Protein AF-A0A2M8WZU5-F1 (afdb_monomer)

Structure (mmCIF, N/CA/C/O backbone):
data_AF-A0A2M8WZU5-F1
#
_entry.id   AF-A0A2M8WZU5-F1
#
loop_
_atom_site.group_PDB
_atom_site.id
_atom_site.type_symbol
_atom_site.label_atom_id
_atom_site.label_alt_id
_atom_site.label_comp_id
_atom_site.label_asym_id
_atom_site.label_entity_id
_atom_site.label_seq_id
_atom_site.pdbx_PDB_ins_code
_atom_site.Cartn_x
_atom_site.Cartn_y
_atom_site.Cartn_z
_atom_site.occupancy
_atom_site.B_iso_or_equiv
_atom_site.auth_seq_id
_atom_site.auth_comp_id
_atom_site.auth_asym_id
_atom_site.auth_atom_id
_atom_site.pdbx_PDB_model_num
ATOM 1 N N . MET A 1 1 ? -5.586 4.048 35.746 1.00 34.00 1 MET A N 1
ATOM 2 C CA . MET A 1 1 ? -6.575 3.326 34.921 1.00 34.00 1 MET A CA 1
ATOM 3 C C . MET A 1 1 ? -6.117 3.467 33.484 1.00 34.00 1 MET A C 1
ATOM 5 O O . MET A 1 1 ? -6.201 4.561 32.945 1.00 34.00 1 MET A O 1
ATOM 9 N N . THR A 1 2 ? -5.500 2.437 32.914 1.00 41.94 2 THR A N 1
ATOM 10 C CA . THR A 1 2 ? -5.191 2.405 31.480 1.00 41.94 2 THR A CA 1
ATOM 11 C C . THR A 1 2 ? -6.520 2.397 30.731 1.00 41.94 2 THR A C 1
ATOM 13 O O . THR A 1 2 ? -7.365 1.544 30.991 1.00 41.94 2 THR A O 1
ATOM 16 N N . ALA A 1 3 ? -6.758 3.400 29.884 1.00 54.53 3 ALA A N 1
ATOM 17 C CA . ALA A 1 3 ? -7.935 3.408 29.027 1.00 54.53 3 ALA A CA 1
ATOM 18 C C . ALA A 1 3 ? -7.826 2.202 28.085 1.00 54.53 3 ALA A C 1
ATOM 20 O O . ALA A 1 3 ? -6.842 2.075 27.359 1.00 54.53 3 ALA A O 1
ATOM 21 N N . GLN A 1 4 ? -8.788 1.287 28.166 1.00 73.19 4 GLN A N 1
ATOM 22 C CA . GLN A 1 4 ? -8.874 0.147 27.262 1.00 73.19 4 GLN A CA 1
ATOM 23 C C . GLN A 1 4 ? -9.063 0.671 25.832 1.00 73.19 4 GLN A C 1
ATOM 25 O O . GLN A 1 4 ? -9.881 1.567 25.614 1.00 73.19 4 GLN A O 1
ATOM 30 N N . GLU A 1 5 ? -8.277 0.158 24.881 1.00 85.38 5 GLU A N 1
ATOM 31 C CA . GLU A 1 5 ? -8.359 0.579 23.478 1.00 85.38 5 GLU A CA 1
ATOM 32 C C . GLU A 1 5 ? -9.780 0.313 22.938 1.00 85.38 5 GLU A C 1
ATOM 34 O O . GLU A 1 5 ? -10.329 -0.763 23.206 1.00 85.38 5 GLU A O 1
ATOM 39 N N . PRO A 1 6 ? -10.398 1.264 22.205 1.00 92.06 6 PRO A N 1
ATOM 40 C CA . PRO A 1 6 ? -11.693 1.042 21.579 1.00 92.06 6 PRO A CA 1
ATOM 41 C C . PRO A 1 6 ? -11.682 -0.199 20.687 1.00 92.06 6 PRO A C 1
ATOM 43 O O . PRO A 1 6 ? -10.739 -0.433 19.929 1.00 92.06 6 PRO A O 1
ATOM 46 N N . GLN A 1 7 ? -12.761 -0.970 20.774 1.00 95.06 7 GLN A N 1
ATOM 47 C CA . GLN A 1 7 ? -12.971 -2.171 19.980 1.00 95.06 7 GLN A CA 1
ATOM 48 C C . GLN A 1 7 ? -14.139 -1.982 19.013 1.00 95.06 7 GLN A C 1
ATOM 50 O O . GLN A 1 7 ? -15.171 -1.400 19.358 1.00 95.06 7 GLN A O 1
ATOM 55 N N . TYR A 1 8 ? -13.972 -2.503 17.805 1.00 96.56 8 TYR A N 1
ATOM 56 C CA . TYR A 1 8 ? -14.903 -2.396 16.694 1.00 96.56 8 TYR A CA 1
ATOM 57 C C . TYR A 1 8 ? -15.363 -3.787 16.258 1.00 96.56 8 TYR A C 1
ATOM 59 O O . TYR A 1 8 ? -14.642 -4.778 16.370 1.00 96.56 8 TYR A O 1
ATOM 67 N N . THR A 1 9 ? -16.605 -3.868 15.792 1.00 96.69 9 THR A N 1
ATOM 68 C CA . THR A 1 9 ? -17.271 -5.137 15.490 1.00 96.69 9 THR A CA 1
ATOM 69 C C . THR A 1 9 ? -17.141 -5.509 14.018 1.00 96.69 9 THR A C 1
ATOM 71 O O . THR A 1 9 ? -16.825 -4.671 13.172 1.00 96.69 9 THR A O 1
ATOM 74 N N . ARG A 1 10 ? -17.507 -6.752 13.696 1.00 96.12 10 ARG A N 1
ATOM 75 C CA . ARG A 1 10 ? -17.706 -7.228 12.322 1.00 96.12 10 ARG A CA 1
ATOM 76 C C . ARG A 1 10 ? -18.505 -6.253 11.449 1.00 96.12 10 ARG A C 1
ATOM 78 O O . ARG A 1 10 ? -18.075 -5.940 10.347 1.00 96.12 10 ARG A O 1
ATOM 85 N N . ALA A 1 11 ? -19.615 -5.721 11.966 1.00 95.38 11 ALA A N 1
ATOM 86 C CA . ALA A 1 11 ? -20.476 -4.794 11.228 1.00 95.38 11 ALA A CA 1
ATOM 87 C C . ALA A 1 11 ? -19.761 -3.486 10.841 1.00 95.38 11 ALA A C 1
ATOM 89 O O . ALA A 1 11 ? -20.046 -2.914 9.793 1.00 95.38 11 ALA A O 1
ATOM 90 N N . VAL A 1 12 ? -18.813 -3.018 11.664 1.00 96.44 12 VAL A N 1
ATOM 91 C CA . VAL A 1 12 ? -17.985 -1.852 11.321 1.00 96.44 12 VAL A CA 1
ATOM 92 C C . VAL A 1 12 ? -17.067 -2.184 10.148 1.00 96.44 12 VAL A C 1
ATOM 94 O O . VAL A 1 12 ? -16.969 -1.392 9.218 1.00 96.44 12 VAL A O 1
ATOM 97 N N . PHE A 1 13 ? -16.427 -3.356 10.161 1.00 95.56 13 PHE A N 1
ATOM 98 C CA . PHE A 1 13 ? -15.562 -3.783 9.061 1.00 95.56 13 PHE A CA 1
ATOM 99 C C . PHE A 1 13 ? -16.336 -3.998 7.753 1.00 95.56 13 PHE A C 1
ATOM 101 O O . PHE A 1 13 ? -15.925 -3.490 6.715 1.00 95.56 13 PHE A O 1
ATOM 108 N N . GLU A 1 14 ? -17.473 -4.696 7.798 1.00 92.88 14 GLU A N 1
ATOM 109 C CA . GLU A 1 14 ? -18.323 -4.907 6.618 1.00 92.88 14 GLU A CA 1
ATOM 110 C C . GLU A 1 14 ? -18.806 -3.569 6.034 1.00 92.88 14 GLU A C 1
ATOM 112 O O . GLU A 1 14 ? -18.711 -3.364 4.827 1.00 92.88 14 GLU A O 1
ATOM 117 N N . GLY A 1 15 ? -19.197 -2.612 6.883 1.00 92.44 15 GLY A N 1
ATOM 118 C CA . GLY A 1 15 ? -19.574 -1.272 6.432 1.00 92.44 15 GLY A CA 1
ATOM 119 C C . GLY A 1 15 ? -18.416 -0.462 5.831 1.00 92.44 15 GLY A C 1
ATOM 120 O O . GLY A 1 15 ? -18.634 0.327 4.916 1.00 92.44 15 GLY A O 1
ATOM 121 N N . LEU A 1 16 ? -17.176 -0.663 6.296 1.00 93.12 16 LEU A N 1
ATOM 122 C CA . LEU A 1 16 ? -15.988 -0.086 5.655 1.00 93.12 16 LEU A CA 1
ATOM 123 C C . LEU A 1 16 ? -15.730 -0.716 4.279 1.00 93.12 16 LEU A C 1
ATOM 125 O O . LEU A 1 16 ? -15.425 0.013 3.335 1.00 93.12 16 LEU A O 1
ATOM 129 N N . LEU A 1 17 ? -15.888 -2.037 4.139 1.00 89.31 17 LEU A N 1
ATOM 130 C CA . LEU A 1 17 ? -15.750 -2.722 2.850 1.00 89.31 17 LEU A CA 1
ATOM 131 C C . LEU A 1 17 ? -16.794 -2.258 1.832 1.00 89.31 17 LEU A C 1
ATOM 133 O O . LEU A 1 17 ? -16.436 -2.030 0.680 1.00 89.31 17 LEU A O 1
ATOM 137 N N . ASP A 1 18 ? -18.040 -2.030 2.250 1.00 87.00 18 ASP A N 1
ATOM 138 C CA . ASP A 1 18 ? -19.097 -1.516 1.367 1.00 87.00 18 ASP A CA 1
ATOM 139 C C . ASP A 1 18 ? -18.739 -0.132 0.766 1.00 87.00 18 ASP A C 1
ATOM 141 O O . ASP A 1 18 ? -19.293 0.281 -0.254 1.00 87.00 18 ASP A O 1
ATOM 145 N N . THR A 1 19 ? -17.773 0.605 1.340 1.00 86.44 19 THR A N 1
ATOM 146 C CA . THR A 1 19 ? -17.286 1.869 0.751 1.00 86.44 19 THR A CA 1
ATOM 147 C C . THR A 1 19 ? -16.381 1.681 -0.465 1.00 86.44 19 THR A C 1
ATOM 149 O O . THR A 1 19 ? -16.217 2.634 -1.243 1.00 86.44 19 THR A O 1
ATOM 152 N N . LEU A 1 20 ? -15.799 0.489 -0.634 1.00 81.25 20 LEU A N 1
ATOM 153 C CA . LEU A 1 20 ? -15.002 0.113 -1.804 1.00 81.25 20 LEU A CA 1
ATOM 154 C C . LEU A 1 20 ? -15.895 -0.108 -3.032 1.00 81.25 20 LEU A C 1
ATOM 156 O O . LEU A 1 20 ? -15.471 0.186 -4.144 1.00 81.25 20 LEU A O 1
ATOM 160 N N . ASP A 1 21 ? -17.164 -0.476 -2.827 1.00 68.75 21 ASP A N 1
ATOM 161 C CA . ASP A 1 21 ? -18.160 -0.653 -3.895 1.00 68.75 21 ASP A CA 1
ATOM 162 C C . ASP A 1 21 ? -18.645 0.680 -4.517 1.00 68.75 21 ASP A C 1
ATOM 164 O O . ASP A 1 21 ? -19.483 0.699 -5.425 1.00 68.75 21 ASP A O 1
ATOM 168 N N . VAL A 1 22 ? -18.139 1.826 -4.043 1.00 62.00 22 VAL A N 1
ATOM 169 C CA . VAL A 1 22 ? -18.576 3.167 -4.460 1.00 62.00 22 VAL A CA 1
ATOM 170 C C . VAL A 1 22 ? -17.517 3.839 -5.347 1.00 62.00 22 VAL A C 1
ATOM 172 O O . VAL A 1 22 ? -16.538 4.387 -4.847 1.00 62.00 22 VAL A O 1
ATOM 175 N N . VAL A 1 23 ? -17.717 3.931 -6.665 1.00 60.03 23 VAL A N 1
ATOM 176 C CA . VAL A 1 23 ? -16.818 4.737 -7.521 1.00 60.03 23 VAL A CA 1
ATOM 177 C C . VAL A 1 23 ? -17.189 6.221 -7.443 1.00 60.03 23 VAL A C 1
ATOM 179 O O . VAL A 1 23 ? -18.325 6.621 -7.713 1.00 60.03 23 VAL A O 1
ATOM 182 N N . LEU A 1 24 ? -16.213 7.061 -7.086 1.00 55.88 24 LEU A N 1
ATOM 183 C CA . LEU A 1 24 ? -16.360 8.516 -7.063 1.00 55.88 24 LEU A CA 1
ATOM 184 C C . LEU A 1 24 ? -16.079 9.079 -8.460 1.00 55.88 24 LEU A C 1
ATOM 186 O O . LEU A 1 24 ? -14.929 9.308 -8.823 1.00 55.88 24 LEU A O 1
ATOM 190 N N . THR A 1 25 ? -17.123 9.307 -9.260 1.00 53.16 25 THR A N 1
ATOM 191 C CA . THR A 1 25 ? -16.993 10.082 -10.506 1.00 53.16 25 THR A CA 1
ATOM 192 C C . THR A 1 25 ? -17.408 11.537 -10.280 1.00 53.16 25 THR A C 1
ATOM 194 O O . THR A 1 25 ? -18.183 11.844 -9.372 1.00 53.16 25 THR A O 1
ATOM 197 N N . LYS A 1 26 ? -16.929 12.447 -11.137 1.00 49.97 26 LYS A N 1
ATOM 198 C CA . LYS A 1 26 ? -17.260 13.884 -11.083 1.00 49.97 26 LYS A CA 1
ATOM 199 C C . LYS A 1 26 ? -18.759 14.196 -11.266 1.00 49.97 26 LYS A C 1
ATOM 201 O O . LYS A 1 26 ? -19.146 15.336 -11.031 1.00 49.97 26 LYS A O 1
ATOM 206 N N . THR A 1 27 ? -19.594 13.243 -11.694 1.00 48.22 27 THR A N 1
ATOM 207 C CA . THR A 1 27 ? -20.989 13.497 -12.118 1.00 48.22 27 THR A CA 1
ATOM 208 C C . THR A 1 27 ? -22.045 12.590 -11.479 1.00 48.22 27 THR A C 1
ATOM 210 O O . THR A 1 27 ? -23.224 12.733 -11.789 1.00 48.22 27 THR A O 1
ATOM 213 N N . GLY A 1 28 ? -21.674 11.696 -10.561 1.00 45.91 28 GLY A N 1
ATOM 214 C CA . GLY A 1 28 ? -22.625 10.804 -9.892 1.00 45.91 28 GLY A CA 1
ATOM 215 C C . GLY A 1 28 ? -22.149 9.357 -9.840 1.00 45.91 28 GLY A C 1
ATOM 216 O O . GLY A 1 28 ? -21.340 8.910 -10.653 1.00 45.91 28 GLY A O 1
ATOM 217 N N . LYS A 1 29 ? -22.635 8.639 -8.825 1.00 40.62 29 LYS A N 1
ATOM 218 C CA . LYS A 1 29 ? -22.253 7.260 -8.508 1.00 40.62 29 LYS A CA 1
ATOM 219 C C . LYS A 1 29 ? -22.494 6.347 -9.715 1.00 40.62 29 LYS A C 1
ATOM 221 O O . LYS A 1 29 ? -23.631 6.205 -10.153 1.00 40.62 29 LYS A O 1
ATOM 226 N N . TRP A 1 30 ? -21.438 5.702 -10.199 1.00 40.44 30 TRP A N 1
ATOM 227 C CA . TRP A 1 30 ? -21.544 4.511 -11.039 1.00 40.44 30 TRP A CA 1
ATOM 228 C C . TRP A 1 30 ? -20.941 3.336 -10.276 1.00 40.44 30 TRP A C 1
ATOM 230 O O . TRP A 1 30 ? -19.882 3.466 -9.668 1.00 40.44 30 TRP A O 1
ATOM 240 N N . HIS A 1 31 ? -21.636 2.203 -10.290 1.00 43.38 31 HIS A N 1
ATOM 241 C CA . HIS A 1 31 ? -21.094 0.931 -9.836 1.00 43.38 31 HIS A CA 1
ATOM 242 C C . HIS A 1 31 ? -20.107 0.414 -10.885 1.00 43.38 31 HIS A C 1
ATOM 244 O O . HIS A 1 31 ? -20.488 0.193 -12.034 1.00 43.38 31 HIS A O 1
ATOM 250 N N . VAL A 1 32 ? -18.864 0.179 -10.477 1.00 42.88 32 VAL A N 1
ATOM 251 C CA . VAL A 1 32 ? -18.057 -0.903 -11.049 1.00 42.88 32 VAL A CA 1
ATOM 252 C C . VAL A 1 32 ? -18.134 -2.024 -10.010 1.00 42.88 32 VAL A C 1
ATOM 254 O O . VAL A 1 32 ? -17.967 -1.730 -8.827 1.00 42.88 32 VAL A O 1
ATOM 257 N N . PRO A 1 33 ? -18.488 -3.265 -10.380 1.00 48.19 33 PRO A N 1
ATOM 258 C CA . PRO A 1 33 ? -18.641 -4.330 -9.404 1.00 48.19 33 PRO A CA 1
ATOM 259 C C . PRO A 1 33 ? -17.250 -4.771 -8.967 1.00 48.19 33 PRO A C 1
ATOM 261 O O . PRO A 1 33 ? -16.633 -5.575 -9.656 1.00 48.19 33 PRO A O 1
ATOM 264 N N . ASP A 1 34 ? -16.754 -4.273 -7.837 1.00 56.50 34 ASP A N 1
ATOM 265 C CA . ASP A 1 34 ? -15.517 -4.804 -7.265 1.00 56.50 34 ASP A CA 1
ATOM 266 C C . ASP A 1 34 ? -15.807 -5.876 -6.211 1.00 56.50 34 ASP A C 1
ATOM 268 O O . ASP A 1 34 ? -15.265 -5.915 -5.105 1.00 56.50 34 ASP A O 1
ATOM 272 N N . SER A 1 35 ? -16.601 -6.864 -6.652 1.00 57.84 35 SER A N 1
ATOM 273 C CA . SER A 1 35 ? -16.657 -8.197 -6.047 1.00 57.84 35 SER A CA 1
ATOM 274 C C . SER A 1 35 ? -15.275 -8.844 -5.934 1.00 57.84 35 SER A C 1
ATOM 276 O O . SER A 1 35 ? -15.145 -9.857 -5.256 1.00 57.84 35 SER A O 1
ATOM 278 N N . THR A 1 36 ? -14.250 -8.282 -6.582 1.00 67.62 36 THR A N 1
ATOM 279 C CA . THR A 1 36 ? -12.860 -8.701 -6.463 1.00 67.62 36 THR A CA 1
ATOM 280 C C . THR A 1 36 ? -12.384 -8.551 -5.024 1.00 67.62 36 THR A C 1
ATOM 282 O O . THR A 1 36 ? -12.133 -9.563 -4.387 1.00 67.62 36 THR A O 1
ATOM 285 N N . VAL A 1 37 ? -12.328 -7.347 -4.440 1.00 74.44 37 VAL A N 1
ATOM 286 C CA . VAL A 1 37 ? -11.735 -7.178 -3.095 1.00 74.44 37 VAL A CA 1
ATOM 287 C C . VAL A 1 37 ? -12.540 -7.935 -2.036 1.00 74.44 37 VAL A C 1
ATOM 289 O O . VAL A 1 37 ? -11.989 -8.755 -1.304 1.00 74.44 37 VAL A O 1
ATOM 292 N N . ARG A 1 38 ? -13.866 -7.745 -2.000 1.00 77.75 38 ARG A N 1
ATOM 293 C CA . ARG A 1 38 ? -14.741 -8.452 -1.049 1.00 77.75 38 ARG A CA 1
ATOM 294 C C . ARG A 1 38 ? -14.715 -9.968 -1.252 1.00 77.75 38 ARG A C 1
ATOM 296 O O . ARG A 1 38 ? -14.727 -10.716 -0.277 1.00 77.75 38 ARG A O 1
ATOM 303 N N . GLY A 1 39 ? -14.663 -10.422 -2.503 1.00 80.12 39 GLY A N 1
ATOM 304 C CA . GLY A 1 39 ? -14.619 -11.837 -2.864 1.00 80.12 39 GLY A CA 1
ATOM 305 C C . GLY A 1 39 ? -13.338 -12.544 -2.432 1.00 80.12 39 GLY A C 1
ATOM 306 O O . GLY A 1 39 ? -13.330 -13.768 -2.382 1.00 80.12 39 GLY A O 1
ATOM 307 N N . ASN A 1 40 ? -12.290 -11.806 -2.062 1.00 84.06 40 ASN A N 1
ATOM 308 C CA . ASN A 1 40 ? -11.056 -12.368 -1.517 1.00 84.06 40 ASN A CA 1
ATOM 309 C C . ASN A 1 40 ? -11.097 -12.599 -0.002 1.00 84.06 40 ASN A C 1
ATOM 311 O O . ASN A 1 40 ? -10.178 -13.215 0.537 1.00 84.06 40 ASN A O 1
ATOM 315 N N . TYR A 1 41 ? -12.161 -12.174 0.688 1.00 87.25 41 TYR A N 1
ATOM 316 C CA . TYR A 1 41 ? -12.320 -12.405 2.119 1.00 87.25 41 TYR A CA 1
ATOM 317 C C . TYR A 1 41 ? -13.337 -13.506 2.437 1.00 87.25 41 TYR A C 1
ATOM 319 O O . TYR A 1 41 ? -14.393 -13.653 1.813 1.00 87.25 41 TYR A O 1
ATOM 327 N N . ASP A 1 42 ? -13.022 -14.284 3.463 1.00 90.31 42 ASP A N 1
ATOM 328 C CA . ASP A 1 42 ? -13.948 -15.138 4.190 1.00 90.31 42 ASP A CA 1
ATOM 329 C C . ASP A 1 42 ? -14.187 -14.510 5.569 1.00 90.31 42 ASP A C 1
ATOM 331 O O . ASP A 1 42 ? -13.352 -14.598 6.469 1.00 90.31 42 ASP A O 1
ATOM 335 N N . ILE A 1 43 ? -15.296 -13.776 5.698 1.00 91.88 43 ILE A N 1
ATOM 336 C CA . ILE A 1 43 ? -15.647 -13.036 6.917 1.00 91.88 43 ILE A CA 1
ATOM 337 C C . ILE A 1 43 ? -16.424 -13.973 7.842 1.00 91.88 43 ILE A C 1
ATOM 339 O O . ILE A 1 43 ? -17.590 -14.297 7.590 1.00 91.88 43 ILE A O 1
ATOM 343 N N . ARG A 1 44 ? -15.761 -14.394 8.915 1.00 92.88 44 ARG A N 1
ATOM 344 C CA . ARG A 1 44 ? -16.277 -15.304 9.939 1.00 92.88 44 ARG A CA 1
ATOM 345 C C . ARG A 1 44 ? -16.612 -14.533 11.213 1.00 92.88 44 ARG A C 1
ATOM 347 O O . ARG A 1 44 ? -16.404 -13.324 11.301 1.00 92.88 44 ARG A O 1
ATOM 354 N N . ASP A 1 45 ? -17.139 -15.234 12.209 1.00 91.69 45 ASP A N 1
ATOM 355 C CA . ASP A 1 45 ? -17.473 -14.629 13.502 1.00 91.69 45 ASP A CA 1
ATOM 356 C C . ASP A 1 45 ? -16.228 -14.254 14.320 1.00 91.69 45 ASP A C 1
ATOM 358 O O . ASP A 1 45 ? -16.283 -13.328 15.126 1.00 91.69 45 ASP A O 1
ATOM 362 N N . ASP A 1 46 ? -15.103 -14.933 14.083 1.00 91.56 46 ASP A N 1
ATOM 363 C CA . ASP A 1 46 ? -13.823 -14.721 14.768 1.00 91.56 46 ASP A CA 1
ATOM 364 C C . ASP A 1 46 ? -12.885 -13.735 14.050 1.00 91.56 46 ASP A C 1
ATOM 366 O O . ASP A 1 46 ? -11.908 -13.269 14.641 1.00 91.56 46 ASP A O 1
ATOM 370 N N . GLY A 1 47 ? -13.177 -13.369 12.799 1.00 94.62 47 GLY A N 1
ATOM 371 C CA . GLY A 1 47 ? -12.376 -12.407 12.054 1.00 94.62 47 GLY A CA 1
ATOM 372 C C . GLY A 1 47 ? -12.508 -12.489 10.537 1.00 94.62 47 GLY A C 1
ATOM 373 O O . GLY A 1 47 ? -13.354 -13.181 9.967 1.00 94.62 47 GLY A O 1
ATOM 374 N N . VAL A 1 48 ? -11.625 -11.748 9.881 1.00 93.69 48 VAL A N 1
ATOM 375 C CA . VAL A 1 48 ? -11.473 -11.662 8.432 1.00 93.69 48 VAL A CA 1
ATOM 376 C C . VAL A 1 48 ? -10.353 -12.594 8.001 1.00 93.69 48 VAL A C 1
ATOM 378 O O . VAL A 1 48 ? -9.206 -12.418 8.409 1.00 93.69 48 VAL A O 1
ATOM 381 N N . TRP A 1 49 ? -10.670 -13.559 7.146 1.00 91.62 49 TRP A N 1
ATOM 382 C CA . TRP A 1 49 ? -9.712 -14.522 6.612 1.00 91.62 49 TRP A CA 1
ATOM 383 C C . TRP A 1 49 ? -9.507 -14.295 5.119 1.00 91.62 49 TRP A C 1
ATOM 385 O O . TRP A 1 49 ? -10.432 -13.887 4.419 1.00 91.62 49 TRP A O 1
ATOM 395 N N . LEU A 1 50 ? -8.305 -14.564 4.614 1.00 86.81 50 LEU A N 1
ATOM 396 C CA . LEU A 1 50 ? -8.063 -14.561 3.173 1.00 86.81 50 LEU A CA 1
ATOM 397 C C . LEU A 1 50 ? -8.599 -15.858 2.566 1.00 86.81 50 LEU A C 1
ATOM 399 O O . LEU A 1 50 ? -8.335 -16.951 3.073 1.00 86.81 50 LEU A O 1
ATOM 403 N N . ARG A 1 51 ? -9.334 -15.756 1.459 1.00 83.19 51 ARG A N 1
ATOM 404 C CA . ARG A 1 51 ? -9.597 -16.915 0.606 1.00 83.19 51 ARG A CA 1
ATOM 405 C C . ARG A 1 51 ? -8.330 -17.227 -0.171 1.00 83.19 51 ARG A C 1
ATOM 407 O O . ARG A 1 51 ? -7.665 -16.323 -0.666 1.00 83.19 51 ARG A O 1
ATOM 414 N N . LYS A 1 52 ? -8.019 -18.515 -0.314 1.00 68.06 52 LYS A N 1
ATOM 415 C CA . LYS A 1 52 ? -6.976 -18.950 -1.241 1.00 68.06 52 LYS A CA 1
ATOM 416 C C . LYS A 1 52 ? -7.366 -18.473 -2.641 1.00 68.06 52 LYS A C 1
ATOM 418 O O . LYS A 1 52 ? -8.414 -18.880 -3.139 1.00 68.06 52 LYS A O 1
ATOM 423 N N . ASN A 1 53 ? -6.553 -17.606 -3.233 1.00 63.78 53 ASN A N 1
ATOM 424 C CA . ASN A 1 53 ? -6.762 -17.124 -4.587 1.00 63.78 53 ASN A CA 1
ATOM 425 C C . ASN A 1 53 ? -5.477 -17.279 -5.405 1.00 63.78 53 ASN A C 1
ATOM 427 O O . ASN A 1 53 ? -4.383 -17.030 -4.899 1.00 63.78 53 ASN A O 1
ATOM 431 N N . ASP A 1 54 ? -5.632 -17.669 -6.667 1.00 54.56 54 ASP A N 1
ATOM 432 C CA . ASP A 1 54 ? -4.540 -18.049 -7.571 1.00 54.56 54 ASP A CA 1
ATOM 433 C C . ASP A 1 54 ? -4.008 -16.851 -8.389 1.00 54.56 54 ASP A C 1
ATOM 435 O O . ASP A 1 54 ? -3.255 -17.029 -9.343 1.00 54.56 54 ASP A O 1
ATOM 439 N N . VAL A 1 55 ? -4.447 -15.624 -8.072 1.00 55.59 55 VAL A N 1
ATOM 440 C CA . VAL A 1 55 ? -4.325 -14.480 -8.991 1.00 55.59 55 VAL A CA 1
ATOM 441 C C . VAL A 1 55 ? -3.069 -13.636 -8.732 1.00 55.59 55 VAL A C 1
ATOM 443 O O . VAL A 1 55 ? -2.472 -13.193 -9.708 1.00 55.59 55 VAL A O 1
ATOM 446 N N . VAL A 1 56 ? -2.623 -13.436 -7.474 1.00 61.44 56 VAL A N 1
ATOM 447 C CA . VAL A 1 56 ? -1.364 -12.718 -7.143 1.00 61.44 56 VAL A CA 1
ATOM 448 C C . VAL A 1 56 ? -0.844 -13.069 -5.732 1.00 61.44 56 VAL A C 1
ATOM 450 O O . VAL A 1 56 ? -1.502 -12.751 -4.741 1.00 61.44 56 VAL A O 1
ATOM 453 N N . ASP A 1 57 ? 0.375 -13.613 -5.612 1.00 65.62 57 ASP A N 1
ATOM 454 C CA . ASP A 1 57 ? 1.002 -13.935 -4.310 1.00 65.62 57 ASP A CA 1
ATOM 455 C C . ASP A 1 57 ? 1.190 -12.705 -3.402 1.00 65.62 57 ASP A C 1
ATOM 457 O O . ASP A 1 57 ? 0.992 -12.788 -2.193 1.00 65.62 57 ASP A O 1
ATOM 461 N N . ALA A 1 58 ? 1.495 -11.537 -3.978 1.00 65.75 58 ALA A N 1
ATOM 462 C CA . ALA A 1 58 ? 1.695 -10.290 -3.231 1.00 65.75 58 ALA A CA 1
ATOM 463 C C . ALA A 1 58 ? 0.439 -9.799 -2.480 1.00 65.75 58 ALA A C 1
ATOM 465 O O . ALA A 1 58 ? 0.556 -9.055 -1.507 1.00 65.75 58 ALA A O 1
ATOM 466 N N . LEU A 1 59 ? -0.762 -10.213 -2.909 1.00 75.56 59 LEU A N 1
ATOM 467 C CA . LEU A 1 59 ? -2.018 -9.861 -2.235 1.00 75.56 59 LEU A CA 1
ATOM 468 C C . LEU A 1 59 ? -2.414 -10.871 -1.145 1.00 75.56 59 LEU A C 1
ATOM 470 O O . LEU A 1 59 ? -3.245 -10.556 -0.289 1.00 75.56 59 LEU A O 1
ATOM 474 N N . ASN A 1 60 ? -1.772 -12.044 -1.120 1.00 80.25 60 ASN A N 1
ATOM 475 C CA . ASN A 1 60 ? -1.950 -13.088 -0.110 1.00 80.25 60 ASN A CA 1
ATOM 476 C C . ASN A 1 60 ? -1.105 -12.803 1.148 1.00 80.25 60 ASN A C 1
ATOM 478 O O . ASN A 1 60 ? -0.360 -13.653 1.632 1.00 80.25 60 ASN A O 1
ATOM 482 N N . TRP A 1 61 ? -1.220 -11.585 1.678 1.00 88.38 61 TRP A N 1
ATOM 483 C CA . TRP A 1 61 ? -0.495 -11.125 2.860 1.00 88.38 61 TRP A CA 1
ATOM 484 C C . TRP A 1 61 ? -1.445 -10.803 4.017 1.00 88.38 61 TRP A C 1
ATOM 486 O O . TRP A 1 61 ? -2.492 -10.183 3.817 1.00 88.38 61 TRP A O 1
ATOM 496 N N . THR A 1 62 ? -1.052 -11.171 5.239 1.00 89.94 62 THR A N 1
ATOM 497 C CA . THR A 1 62 ? -1.713 -10.751 6.481 1.00 89.94 62 THR A CA 1
ATOM 498 C C . THR A 1 62 ? -0.705 -10.083 7.419 1.00 89.94 62 THR A C 1
ATOM 500 O O . THR A 1 62 ? 0.485 -10.399 7.357 1.00 89.94 62 THR A O 1
ATOM 503 N N . PRO A 1 63 ? -1.146 -9.209 8.345 1.00 91.81 63 PRO A N 1
ATOM 504 C CA . PRO A 1 63 ? -0.240 -8.541 9.283 1.00 91.81 63 PRO A CA 1
ATOM 505 C C . PRO A 1 63 ? 0.648 -9.494 10.092 1.00 91.81 63 PRO A C 1
ATOM 507 O O . PRO A 1 63 ? 1.776 -9.170 10.451 1.00 91.81 63 PRO A O 1
ATOM 510 N N . VAL A 1 64 ? 0.165 -10.702 10.361 1.00 89.12 64 VAL A N 1
ATOM 511 C CA . VAL A 1 64 ? 0.895 -11.705 11.137 1.00 89.12 64 VAL A CA 1
ATOM 512 C C . VAL A 1 64 ? 2.171 -12.170 10.430 1.00 89.12 64 VAL A C 1
ATOM 514 O O . VAL A 1 64 ? 3.145 -12.463 11.116 1.00 89.12 64 VAL A O 1
ATOM 517 N N . CYS A 1 65 ? 2.227 -12.135 9.092 1.00 87.31 65 CYS A N 1
ATOM 518 C CA . CYS A 1 65 ? 3.432 -12.468 8.319 1.00 87.31 65 CYS A CA 1
ATOM 519 C C . CYS A 1 65 ? 4.651 -11.586 8.662 1.00 87.31 65 CYS A C 1
ATOM 521 O O . CYS A 1 65 ? 5.786 -11.941 8.349 1.00 87.31 65 CYS A O 1
ATOM 523 N N . ASP A 1 66 ? 4.427 -10.427 9.285 1.00 89.94 66 ASP A N 1
ATOM 524 C CA . ASP A 1 66 ? 5.465 -9.454 9.628 1.00 89.94 66 ASP A CA 1
ATOM 525 C C . ASP A 1 66 ? 5.856 -9.466 11.122 1.00 89.94 66 ASP A C 1
ATOM 527 O O . ASP A 1 66 ? 6.826 -8.807 11.540 1.00 89.94 66 ASP A O 1
ATOM 531 N N . LEU A 1 67 ? 5.134 -10.239 11.937 1.00 84.56 67 LEU A N 1
ATOM 532 C CA . LEU A 1 67 ? 5.526 -10.562 13.305 1.00 84.56 67 LEU A CA 1
ATOM 533 C C . LEU A 1 67 ? 6.669 -11.589 13.232 1.00 84.56 67 LEU A C 1
ATOM 535 O O . LEU A 1 67 ? 6.619 -12.512 12.435 1.00 84.56 67 LEU A O 1
ATOM 539 N N . GLU A 1 68 ? 7.759 -11.341 13.966 1.00 67.12 68 GLU A N 1
ATOM 540 C CA . GLU A 1 68 ? 9.065 -12.026 13.835 1.00 67.12 68 GLU A CA 1
ATOM 541 C C . GLU A 1 68 ? 8.986 -13.552 13.698 1.00 67.12 68 GLU A C 1
ATOM 543 O O . GLU A 1 68 ? 8.121 -14.184 14.278 1.00 67.12 68 GLU A O 1
ATOM 548 N N . GLU A 1 69 ? 9.929 -14.176 12.999 1.00 58.16 69 GLU A N 1
ATOM 549 C CA . GLU A 1 69 ? 10.030 -15.638 12.966 1.00 58.16 69 GLU A CA 1
ATOM 550 C C . GLU A 1 69 ? 10.458 -16.170 14.347 1.00 58.16 69 GLU A C 1
ATOM 552 O O . GLU A 1 69 ? 11.520 -15.823 14.863 1.00 58.16 69 GLU A O 1
ATOM 557 N N . GLY A 1 70 ? 9.615 -16.998 14.967 1.00 57.22 70 GLY A N 1
ATOM 558 C CA . GLY A 1 70 ? 9.852 -17.588 16.284 1.00 57.22 70 GLY A CA 1
ATOM 559 C C . GLY A 1 70 ? 8.701 -18.502 16.708 1.00 57.22 70 GLY A C 1
ATOM 560 O O . GLY A 1 70 ? 7.593 -18.385 16.196 1.00 57.22 70 GLY A O 1
ATOM 561 N N . PHE A 1 71 ? 8.954 -19.420 17.645 1.00 50.97 71 PHE A N 1
ATOM 562 C CA . PHE A 1 71 ? 7.978 -20.438 18.082 1.00 50.97 71 PHE A CA 1
ATOM 563 C C . PHE A 1 71 ? 6.685 -19.851 18.686 1.00 50.97 71 PHE A C 1
ATOM 565 O O . PHE A 1 71 ? 5.657 -20.518 18.701 1.00 50.97 71 PHE A O 1
ATOM 572 N N . GLU A 1 72 ? 6.729 -18.607 19.172 1.00 66.56 72 GLU A N 1
ATOM 573 C CA . GLU A 1 72 ? 5.582 -17.907 19.769 1.00 66.56 72 GLU A CA 1
ATOM 574 C C . GLU A 1 72 ? 4.824 -17.007 18.781 1.00 66.56 72 GLU A C 1
ATOM 576 O O . GLU A 1 72 ? 3.831 -16.379 19.157 1.00 66.56 72 GLU A O 1
ATOM 581 N N . SER A 1 73 ? 5.276 -16.914 17.530 1.00 71.25 73 SER A N 1
ATOM 582 C CA . SER A 1 73 ? 4.615 -16.066 16.544 1.00 71.25 73 SER A CA 1
ATOM 583 C C . SER A 1 73 ? 3.359 -16.741 16.005 1.00 71.25 73 SER A C 1
ATOM 585 O O . SER A 1 73 ? 3.394 -17.939 15.715 1.00 71.25 73 SER A O 1
ATOM 587 N N . PRO A 1 74 ? 2.238 -16.006 15.875 1.00 80.50 74 PRO A N 1
ATOM 588 C CA . PRO A 1 74 ? 1.002 -16.603 15.396 1.00 80.50 74 PRO A CA 1
ATOM 589 C C . PRO A 1 74 ? 1.200 -17.153 13.981 1.00 80.50 74 PRO A C 1
ATOM 591 O O . PRO A 1 74 ? 1.859 -16.526 13.155 1.00 80.50 74 PRO A O 1
ATOM 594 N N . ASP A 1 75 ? 0.631 -18.322 13.696 1.00 81.31 75 ASP A N 1
ATOM 595 C CA . ASP A 1 75 ? 0.650 -18.887 12.347 1.00 81.31 75 ASP A CA 1
ATOM 596 C C . ASP A 1 75 ? -0.262 -18.040 11.437 1.00 81.31 75 ASP A C 1
ATOM 598 O O . ASP A 1 75 ? -1.459 -17.924 11.736 1.00 81.31 75 ASP A O 1
ATOM 602 N N . PRO A 1 76 ? 0.244 -17.450 10.333 1.00 80.50 76 PRO A N 1
ATOM 603 C CA . PRO A 1 76 ? -0.573 -16.689 9.389 1.00 80.50 76 PRO A CA 1
ATOM 604 C C . PRO A 1 76 ? -1.726 -17.489 8.768 1.00 80.50 76 PRO A C 1
ATOM 606 O O . PRO A 1 76 ? -2.707 -16.892 8.332 1.00 80.50 76 PRO A O 1
ATOM 609 N N . LEU A 1 77 ? -1.629 -18.824 8.725 1.00 82.69 77 LEU A N 1
ATOM 610 C CA . LEU A 1 77 ? -2.689 -19.706 8.225 1.00 82.69 77 LEU A CA 1
ATOM 611 C C . LEU A 1 77 ? -3.752 -20.025 9.284 1.00 82.69 77 LEU A C 1
ATOM 613 O O . LEU A 1 77 ? -4.863 -20.426 8.934 1.00 82.69 77 LEU A O 1
ATOM 617 N N . ALA A 1 78 ? -3.430 -19.829 10.563 1.00 85.69 78 ALA A N 1
ATOM 618 C CA . ALA A 1 78 ? -4.320 -20.077 11.697 1.00 85.69 78 ALA A CA 1
ATOM 619 C C . ALA A 1 78 ? -4.743 -18.792 12.429 1.00 85.69 78 ALA A C 1
ATOM 621 O O . ALA A 1 78 ? -5.416 -18.868 13.456 1.00 85.69 78 ALA A O 1
ATOM 622 N N . THR A 1 79 ? -4.376 -17.618 11.907 1.00 88.38 79 THR A N 1
ATOM 623 C CA . THR A 1 79 ? -4.704 -16.314 12.494 1.00 88.38 79 THR A CA 1
ATOM 624 C C . THR A 1 79 ? -5.461 -15.459 11.478 1.00 88.38 79 THR A C 1
ATOM 626 O O . THR A 1 79 ? -4.997 -15.326 10.343 1.00 88.38 79 THR A O 1
ATOM 629 N N . PRO A 1 80 ? -6.601 -14.842 11.846 1.00 91.88 80 PRO A N 1
ATOM 630 C CA . PRO A 1 80 ? -7.312 -13.962 10.929 1.00 91.88 80 PRO A CA 1
ATOM 631 C C . PRO A 1 80 ? -6.442 -12.758 10.546 1.00 91.88 80 PRO A C 1
ATOM 633 O O . PRO A 1 80 ? -5.691 -12.223 11.364 1.00 91.88 80 PRO A O 1
ATOM 636 N N . ALA A 1 81 ? -6.599 -12.279 9.312 1.00 91.62 81 ALA A N 1
ATOM 637 C CA . ALA A 1 81 ? -5.970 -11.047 8.838 1.00 91.62 81 ALA A CA 1
ATOM 638 C C . ALA A 1 81 ? -6.415 -9.822 9.656 1.00 91.62 81 ALA A C 1
ATOM 640 O O . ALA A 1 81 ? -5.647 -8.878 9.830 1.00 91.62 81 ALA A O 1
ATOM 641 N N . LEU A 1 82 ? -7.64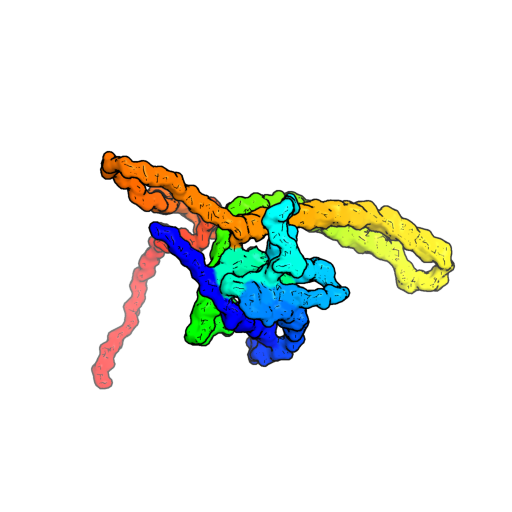7 -9.861 10.174 1.00 95.31 82 LEU A N 1
ATOM 642 C CA . LEU A 1 82 ? -8.192 -8.907 11.136 1.00 95.31 82 LEU A CA 1
ATOM 643 C C . LEU A 1 82 ? -9.139 -9.654 12.098 1.00 95.31 82 LEU A C 1
ATOM 645 O O . LEU A 1 82 ? -10.163 -10.156 11.636 1.00 95.31 82 LEU A O 1
ATOM 649 N N . PRO A 1 83 ? -8.837 -9.775 13.402 1.00 95.06 83 PRO A N 1
ATOM 650 C CA . PRO A 1 83 ? -9.697 -10.495 14.348 1.00 95.06 83 PRO A CA 1
ATOM 651 C C . PRO A 1 83 ? -10.975 -9.717 14.680 1.00 95.06 83 PRO A C 1
ATOM 653 O O . PRO A 1 83 ? -11.001 -8.494 14.580 1.00 95.06 83 PRO A O 1
ATOM 656 N N . PHE A 1 84 ? -12.023 -10.401 15.144 1.00 95.31 84 PHE A N 1
ATOM 657 C CA . PHE A 1 84 ? -13.192 -9.749 15.738 1.00 95.31 84 PHE A CA 1
ATOM 658 C C . PHE A 1 84 ? -13.306 -10.009 17.250 1.00 95.31 84 PHE A C 1
ATOM 660 O O . PHE A 1 84 ? -13.168 -11.152 17.683 1.00 95.31 84 PHE A O 1
ATOM 667 N N . PRO A 1 85 ? -13.612 -8.974 18.062 1.00 96.50 85 PRO A N 1
ATOM 668 C CA . PRO A 1 85 ? -13.579 -7.551 17.703 1.00 96.50 85 PRO A CA 1
ATOM 669 C C . PRO A 1 85 ? -12.142 -7.071 17.409 1.00 96.50 85 PRO A C 1
ATOM 671 O O . PRO A 1 85 ? -11.188 -7.637 17.940 1.00 96.50 85 PRO A O 1
ATOM 674 N N . PHE A 1 86 ? -11.990 -6.019 16.598 1.00 95.75 86 PHE A N 1
ATOM 675 C CA . PHE A 1 86 ? -10.677 -5.440 16.273 1.00 95.75 86 PHE A CA 1
ATOM 676 C C . PHE A 1 86 ? -10.442 -4.091 16.947 1.00 95.75 86 PHE A C 1
ATOM 678 O O . PHE A 1 86 ? -11.386 -3.368 17.263 1.00 95.75 86 PHE A O 1
ATOM 685 N N . THR A 1 87 ? -9.178 -3.710 17.103 1.00 96.62 87 THR A N 1
ATOM 686 C CA . THR A 1 87 ? -8.773 -2.367 17.533 1.00 96.62 87 THR A CA 1
ATOM 687 C C . THR A 1 87 ? -8.333 -1.481 16.365 1.00 96.62 87 THR A C 1
ATOM 689 O O . THR A 1 87 ? -8.105 -1.953 15.248 1.00 96.62 87 THR A O 1
ATOM 692 N N . ALA A 1 88 ? -8.171 -0.178 16.613 1.00 97.00 88 ALA A N 1
ATOM 693 C CA . ALA A 1 88 ? -7.670 0.756 15.604 1.00 97.00 88 ALA A CA 1
ATOM 694 C C . ALA A 1 88 ? -6.275 0.361 15.098 1.00 97.00 88 ALA A C 1
ATOM 696 O O . ALA A 1 88 ? -6.019 0.435 13.898 1.00 97.00 88 ALA A O 1
ATOM 697 N N . ARG A 1 89 ? -5.399 -0.122 15.989 1.00 96.50 89 ARG A N 1
ATOM 698 C CA . ARG A 1 89 ? -4.057 -0.595 15.619 1.00 96.50 89 ARG A CA 1
ATOM 699 C C . ARG A 1 89 ? -4.091 -1.844 14.737 1.00 96.50 89 ARG A C 1
ATOM 701 O O . ARG A 1 89 ? -3.301 -1.956 13.803 1.00 96.50 89 ARG A O 1
ATOM 708 N N . GLN A 1 90 ? -5.029 -2.759 14.984 1.00 96.25 90 GLN A N 1
ATOM 709 C CA . GLN A 1 90 ? -5.213 -3.945 14.141 1.00 96.25 90 GLN A CA 1
ATOM 710 C C . GLN A 1 90 ? -5.751 -3.578 12.753 1.00 96.25 90 GLN A C 1
ATOM 712 O O . GLN A 1 90 ? -5.235 -4.076 11.754 1.00 96.25 90 GLN A O 1
ATOM 717 N N . LEU A 1 91 ? -6.715 -2.651 12.672 1.00 97.62 91 LEU A N 1
ATOM 718 C CA . LEU A 1 91 ? -7.181 -2.120 11.387 1.00 97.62 91 LEU A CA 1
ATOM 719 C C . LEU A 1 91 ? -6.058 -1.375 10.644 1.00 97.62 91 LEU A C 1
ATOM 721 O O . LEU A 1 91 ? -5.896 -1.555 9.442 1.00 97.62 91 LEU A O 1
ATOM 725 N N . ALA A 1 92 ? -5.245 -0.588 11.353 1.00 97.12 92 ALA A N 1
ATOM 726 C CA . ALA A 1 92 ? -4.075 0.090 10.795 1.00 97.12 92 ALA A CA 1
ATOM 727 C C . ALA A 1 92 ? -3.070 -0.897 10.185 1.00 97.12 92 ALA A C 1
ATOM 729 O O . ALA A 1 92 ? -2.601 -0.680 9.072 1.00 97.12 92 ALA A O 1
ATOM 730 N N . ALA A 1 93 ? -2.780 -1.998 10.885 1.00 96.00 93 ALA A N 1
ATOM 731 C CA . ALA A 1 93 ? -1.862 -3.020 10.396 1.00 96.00 93 ALA A CA 1
ATOM 732 C C . ALA A 1 93 ? -2.430 -3.745 9.167 1.00 96.00 93 ALA A C 1
ATOM 734 O O . ALA A 1 93 ? -1.705 -3.993 8.209 1.00 96.00 93 ALA A O 1
ATOM 735 N N . PHE A 1 94 ? -3.733 -4.034 9.169 1.00 95.25 94 PHE A N 1
ATOM 736 C CA . PHE A 1 94 ? -4.435 -4.634 8.036 1.00 95.25 94 PHE A CA 1
ATOM 737 C C . PHE A 1 94 ? -4.382 -3.762 6.770 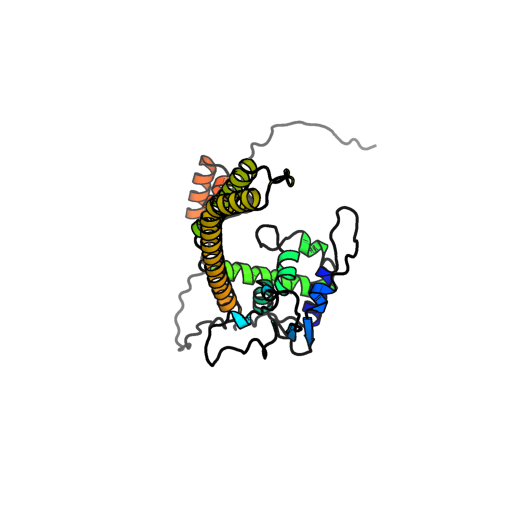1.00 95.25 94 PHE A C 1
ATOM 739 O O . PHE A 1 94 ? -4.222 -4.292 5.676 1.00 95.25 94 PHE A O 1
ATOM 746 N N . MET A 1 95 ? -4.457 -2.433 6.901 1.00 95.19 95 MET A N 1
ATOM 747 C CA . MET A 1 95 ? -4.428 -1.498 5.764 1.00 95.19 95 MET A CA 1
ATOM 748 C C . MET A 1 95 ? -3.050 -1.329 5.099 1.00 95.19 95 MET A C 1
ATOM 750 O O . MET A 1 95 ? -2.959 -0.669 4.068 1.00 95.19 95 MET A O 1
ATOM 754 N N . LEU A 1 96 ? -1.971 -1.881 5.663 1.00 92.50 96 LEU A N 1
ATOM 755 C CA . LEU A 1 96 ? -0.609 -1.680 5.145 1.00 92.50 96 LEU A CA 1
ATOM 756 C C . LEU A 1 96 ? -0.287 -2.470 3.875 1.00 92.50 96 LEU A C 1
ATOM 758 O O . LEU A 1 96 ? 0.680 -2.142 3.191 1.00 92.50 96 LEU A O 1
ATOM 762 N N . GLY A 1 97 ? -1.029 -3.535 3.586 1.00 89.06 97 GLY A N 1
ATOM 763 C CA . GLY A 1 97 ? -0.671 -4.458 2.518 1.00 89.06 97 GLY A CA 1
ATOM 764 C C . GLY A 1 97 ? -1.765 -5.467 2.210 1.00 89.06 97 GLY A C 1
ATOM 765 O O . GLY A 1 97 ? -2.876 -5.401 2.744 1.00 89.06 97 GLY A O 1
ATOM 766 N N . GLY A 1 98 ? -1.437 -6.415 1.332 1.00 87.50 98 GLY A N 1
ATOM 767 C CA . GLY A 1 98 ? -2.382 -7.420 0.858 1.00 87.50 98 GLY A CA 1
ATOM 768 C C . GLY A 1 98 ? -3.651 -6.787 0.281 1.00 87.50 98 GLY A C 1
ATOM 769 O O . GLY A 1 98 ? -3.644 -5.661 -0.215 1.00 87.50 98 GLY A O 1
ATOM 770 N N . TRP A 1 99 ? -4.778 -7.479 0.422 1.00 87.06 99 TRP A N 1
ATOM 771 C CA . TRP A 1 99 ? -6.085 -6.928 0.051 1.00 87.06 99 TRP A CA 1
ATOM 772 C C . TRP A 1 99 ? -6.527 -5.739 0.923 1.00 87.06 99 TRP A C 1
ATOM 774 O O . TRP A 1 99 ? -7.325 -4.914 0.479 1.00 87.06 99 TRP A O 1
ATOM 784 N N . GLY A 1 100 ? -6.009 -5.625 2.154 1.00 89.94 100 GLY A N 1
ATOM 785 C CA . GLY A 1 100 ? -6.373 -4.544 3.073 1.00 89.94 100 GLY A CA 1
ATOM 786 C C . GLY A 1 100 ? -5.855 -3.175 2.628 1.00 89.94 100 GLY A C 1
ATOM 787 O O . GLY A 1 100 ? -6.462 -2.155 2.961 1.00 89.94 100 GLY A O 1
ATOM 788 N N . TRP A 1 101 ? -4.805 -3.149 1.800 1.00 88.56 101 TRP A N 1
ATOM 789 C CA . TRP A 1 101 ? -4.264 -1.938 1.178 1.00 88.56 101 TRP A CA 1
ATOM 790 C C . TRP A 1 101 ? -5.323 -1.118 0.435 1.00 88.56 101 TRP A C 1
ATOM 792 O O . TRP A 1 101 ? -5.324 0.105 0.543 1.00 88.56 101 TRP A O 1
ATOM 802 N N . HIS A 1 102 ? -6.289 -1.764 -0.227 1.00 87.31 102 HIS A N 1
ATOM 803 C CA . HIS A 1 102 ? -7.371 -1.057 -0.918 1.00 87.31 102 HIS A CA 1
ATOM 804 C C . HIS A 1 102 ? -8.208 -0.188 0.024 1.00 87.31 102 HIS A C 1
ATOM 806 O O . HIS A 1 102 ? -8.672 0.879 -0.372 1.00 87.31 102 HIS A O 1
ATOM 812 N N . LEU A 1 103 ? -8.385 -0.615 1.278 1.00 89.81 103 LEU A N 1
ATOM 813 C CA . LEU A 1 103 ? -9.065 0.190 2.285 1.00 89.81 103 LEU A CA 1
ATOM 814 C C . LEU A 1 103 ? -8.200 1.377 2.736 1.00 89.81 103 LEU A C 1
ATOM 816 O O . LEU A 1 103 ? -8.732 2.464 2.944 1.00 89.81 103 LEU A O 1
ATOM 820 N N . GLY A 1 104 ? -6.881 1.189 2.835 1.00 90.81 104 GLY A N 1
ATOM 821 C CA . GLY A 1 104 ? -5.928 2.276 3.066 1.00 90.81 104 GLY A CA 1
ATOM 822 C C . GLY A 1 104 ? -5.993 3.327 1.956 1.00 90.81 104 GLY A C 1
ATOM 823 O O . GLY A 1 104 ? -6.340 4.474 2.224 1.00 90.81 104 GLY A O 1
ATOM 824 N N . GLU A 1 105 ? -5.781 2.913 0.705 1.00 88.69 105 GLU A N 1
ATOM 825 C CA . GLU A 1 105 ? -5.865 3.770 -0.491 1.00 88.69 105 GLU A CA 1
ATOM 826 C C . GLU A 1 105 ? -7.191 4.515 -0.590 1.00 88.69 105 GLU A C 1
ATOM 828 O O . GLU A 1 105 ? -7.248 5.687 -0.961 1.00 88.69 105 GLU A O 1
ATOM 833 N N . ARG A 1 106 ? -8.289 3.836 -0.243 1.00 89.19 106 ARG A N 1
ATOM 834 C CA . ARG A 1 106 ? -9.626 4.412 -0.326 1.00 89.19 106 ARG A CA 1
ATOM 835 C C . ARG A 1 106 ? -9.767 5.676 0.508 1.00 89.19 106 ARG A C 1
ATOM 837 O O . ARG A 1 106 ? -10.480 6.591 0.096 1.00 89.19 106 ARG A O 1
ATOM 844 N N . PHE A 1 107 ? -9.145 5.700 1.680 1.00 91.19 107 PHE A N 1
ATOM 845 C CA . PHE A 1 107 ? -9.281 6.780 2.648 1.00 91.19 107 PHE A CA 1
ATOM 846 C C . PHE A 1 107 ? -8.038 7.661 2.750 1.00 91.19 107 PHE A C 1
ATOM 848 O O . PHE A 1 107 ? -8.097 8.666 3.458 1.00 91.19 107 PHE A O 1
ATOM 855 N N . SER A 1 108 ? -6.944 7.342 2.056 1.00 89.44 108 SER A N 1
ATOM 856 C CA . SER A 1 108 ? -5.743 8.170 2.032 1.00 89.44 108 SER A CA 1
ATOM 857 C C . SER A 1 108 ? -5.779 9.239 0.938 1.00 89.44 108 SER A C 1
ATOM 859 O O . SER A 1 108 ? -6.512 9.168 -0.048 1.00 89.44 108 SER A O 1
ATOM 861 N N . ASP A 1 109 ? -4.984 10.286 1.121 1.00 85.50 109 ASP A N 1
ATOM 862 C CA . ASP A 1 109 ? -4.560 11.168 0.044 1.00 85.50 109 ASP A CA 1
ATOM 863 C C . ASP A 1 109 ? -3.341 10.577 -0.687 1.00 85.50 109 ASP A C 1
ATOM 865 O O . ASP A 1 109 ? -2.823 9.521 -0.321 1.00 85.50 109 ASP A O 1
ATOM 869 N N . GLY A 1 110 ? -2.845 11.275 -1.713 1.00 74.88 110 GLY A N 1
ATOM 870 C CA . GLY A 1 110 ? -1.660 10.844 -2.468 1.00 74.88 110 GLY A CA 1
ATOM 871 C C . GLY A 1 110 ? -0.352 10.818 -1.662 1.00 74.88 110 GLY A C 1
ATOM 872 O O . GLY A 1 110 ? 0.696 10.532 -2.232 1.00 74.88 110 GLY A O 1
ATOM 873 N N . THR A 1 111 ? -0.388 11.149 -0.368 1.00 80.19 111 THR A N 1
ATOM 874 C CA . THR A 1 111 ? 0.749 11.068 0.560 1.00 80.19 111 THR A CA 1
ATOM 875 C C . THR A 1 111 ? 0.588 9.964 1.608 1.00 80.19 111 THR A C 1
ATOM 877 O O . THR A 1 111 ? 1.474 9.788 2.441 1.00 80.19 111 THR A O 1
ATOM 880 N N . GLY A 1 112 ? -0.520 9.212 1.580 1.00 81.38 112 GLY A N 1
ATOM 881 C CA . GLY A 1 112 ? -0.810 8.154 2.550 1.00 81.38 112 GLY A CA 1
ATOM 882 C C . GLY A 1 112 ? -1.428 8.653 3.863 1.00 81.38 112 GLY A C 1
ATOM 883 O O . GLY A 1 112 ? -1.553 7.881 4.812 1.00 81.38 112 GLY A O 1
ATOM 884 N N . VAL A 1 113 ? -1.824 9.928 3.945 1.00 89.38 113 VAL A N 1
ATOM 885 C CA . VAL A 1 113 ? -2.484 10.519 5.123 1.00 89.38 113 VAL A CA 1
ATOM 886 C C . VAL A 1 113 ? -4.000 10.473 4.945 1.00 89.38 113 VAL A C 1
ATOM 888 O O . VAL A 1 113 ? -4.488 10.538 3.824 1.00 89.3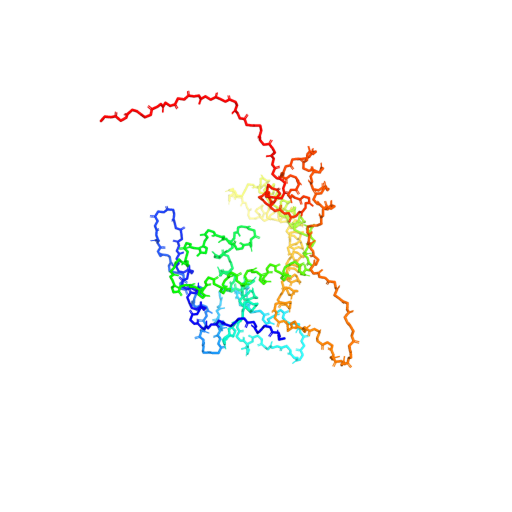8 113 VAL A O 1
ATOM 891 N N . LEU A 1 114 ? -4.766 10.382 6.039 1.00 93.31 114 LEU A N 1
ATOM 892 C CA . LEU A 1 114 ? -6.231 10.376 5.983 1.00 93.31 114 LEU A CA 1
ATOM 893 C C . LEU A 1 114 ? -6.769 11.579 5.193 1.00 93.31 114 LEU A C 1
ATOM 895 O O . LEU A 1 114 ? -6.578 12.737 5.577 1.00 93.31 114 LEU A O 1
ATOM 899 N N . ASN A 1 115 ? -7.517 11.296 4.133 1.00 90.56 115 ASN A N 1
ATOM 900 C CA . ASN A 1 115 ? -8.157 12.297 3.305 1.00 90.56 115 ASN A CA 1
ATOM 901 C C . ASN A 1 115 ? -9.425 12.826 3.992 1.00 90.56 115 ASN A C 1
ATOM 903 O O . ASN A 1 115 ? -10.485 12.192 4.003 1.00 90.56 115 ASN A O 1
ATOM 907 N N . ALA A 1 116 ? -9.311 14.034 4.544 1.00 87.94 116 ALA A N 1
ATOM 908 C CA . ALA A 1 116 ? -10.383 14.698 5.279 1.00 87.94 116 ALA A CA 1
ATOM 909 C C . ALA A 1 116 ? -11.632 15.008 4.431 1.00 87.94 116 ALA A C 1
ATOM 911 O O . ALA A 1 116 ? -12.694 15.251 5.002 1.00 87.94 116 ALA A O 1
ATOM 912 N N . GLU A 1 117 ? -11.531 15.003 3.098 1.00 87.44 117 GLU A N 1
ATOM 913 C CA . GLU A 1 117 ? -12.671 15.214 2.197 1.00 87.44 117 GLU A CA 1
ATOM 914 C C . GLU A 1 117 ? -13.407 13.905 1.890 1.00 87.44 117 GLU A C 1
ATOM 916 O O . GLU A 1 117 ? -14.633 13.892 1.777 1.00 87.44 117 GLU A O 1
ATOM 921 N N . VAL A 1 118 ? -12.683 12.785 1.807 1.00 86.25 118 VAL A N 1
ATOM 922 C CA . VAL A 1 118 ? -13.260 11.479 1.453 1.00 86.25 118 VAL A CA 1
ATOM 923 C C . VAL A 1 118 ? -14.065 10.878 2.602 1.00 86.25 118 VAL A C 1
ATOM 925 O O . VAL A 1 118 ? -15.150 10.344 2.373 1.00 86.25 118 VAL A O 1
ATOM 928 N N . VAL A 1 119 ? -13.592 11.006 3.845 1.00 88.25 119 VAL A N 1
ATOM 929 C CA . VAL A 1 119 ? -14.303 10.480 5.025 1.00 88.25 119 VAL A CA 1
ATOM 930 C C . VAL A 1 119 ? -15.752 10.987 5.115 1.00 88.25 119 VAL A C 1
ATOM 932 O O . VAL A 1 119 ? -16.654 10.151 5.157 1.00 88.25 119 VAL A O 1
ATOM 935 N N . PRO A 1 120 ? -16.044 12.304 5.113 1.00 85.88 120 PRO A N 1
ATOM 936 C CA . PRO A 1 120 ? -17.424 12.783 5.165 1.00 85.88 120 PRO A CA 1
ATOM 937 C C . PRO A 1 120 ? -18.207 12.480 3.883 1.00 85.88 120 PRO A C 1
ATOM 939 O O . PRO A 1 120 ? -19.425 12.347 3.945 1.00 85.88 120 PRO A O 1
ATOM 942 N N . LEU A 1 121 ? -17.547 12.354 2.730 1.00 86.12 121 LEU A N 1
ATOM 943 C CA . LEU A 1 121 ? -18.210 12.018 1.471 1.00 86.12 121 LEU A CA 1
ATOM 944 C C . LEU A 1 121 ? -18.774 10.588 1.483 1.00 86.12 121 LEU A C 1
ATOM 946 O O . LEU A 1 121 ? -19.890 10.362 1.016 1.00 86.12 121 LEU A O 1
ATOM 950 N N . LEU A 1 122 ? -18.007 9.634 2.015 1.00 84.94 122 LEU A N 1
ATOM 951 C CA . LEU A 1 122 ? -18.371 8.215 2.038 1.00 84.94 122 LEU A CA 1
ATOM 952 C C . LEU A 1 122 ? -19.152 7.815 3.287 1.00 84.94 122 LEU A C 1
ATOM 954 O O . LEU A 1 122 ? -19.994 6.929 3.212 1.00 84.94 122 LEU A O 1
ATOM 958 N N . LEU A 1 123 ? -18.890 8.479 4.413 1.00 88.94 123 LEU A N 1
ATOM 959 C CA . LEU A 1 123 ? -19.406 8.122 5.730 1.00 88.94 123 LEU A CA 1
ATOM 960 C C . LEU A 1 123 ? -20.128 9.324 6.359 1.00 88.94 123 LEU A C 1
ATOM 962 O O . LEU A 1 123 ? -19.737 9.798 7.424 1.00 88.94 123 LEU A O 1
ATOM 966 N N . SER A 1 124 ? -21.147 9.882 5.700 1.00 81.00 124 SER A N 1
ATOM 967 C CA . SER A 1 124 ? -21.882 11.075 6.181 1.00 81.00 124 SER A CA 1
ATOM 968 C C . SER A 1 124 ? -23.077 10.762 7.083 1.00 81.00 124 SER A C 1
ATOM 970 O O . SER A 1 124 ? -23.585 11.662 7.757 1.00 81.00 124 SER A O 1
ATOM 972 N N . GLY A 1 125 ? -23.545 9.515 7.121 1.00 81.69 125 GLY A N 1
ATOM 973 C CA . GLY A 1 125 ? -24.722 9.118 7.880 1.00 81.69 125 GLY A CA 1
ATOM 974 C C . GLY A 1 125 ? -24.507 9.204 9.391 1.00 81.69 125 GLY A C 1
ATOM 975 O O . GLY A 1 125 ? -23.394 9.060 9.908 1.00 81.69 125 GLY A O 1
ATOM 976 N N . GLN A 1 126 ? -25.594 9.399 10.142 1.00 76.12 126 GLN A N 1
ATOM 977 C CA . GLN A 1 126 ? -25.554 9.294 11.607 1.00 76.12 126 GLN A CA 1
ATOM 978 C C . GLN A 1 126 ? -25.158 7.882 12.064 1.00 76.12 126 GLN A C 1
ATOM 980 O O . GLN A 1 126 ? -24.449 7.739 13.058 1.00 76.12 126 GLN A O 1
ATOM 985 N N . LEU A 1 127 ? -25.558 6.858 11.303 1.00 81.44 127 LEU A N 1
ATOM 986 C CA . LEU A 1 127 ? -25.215 5.457 11.558 1.00 81.44 127 LEU A CA 1
ATOM 987 C C . LEU A 1 127 ? -23.735 5.143 11.278 1.00 81.44 127 LEU A C 1
ATOM 989 O O . LEU A 1 127 ? -23.189 4.216 11.869 1.00 81.44 127 LEU A O 1
ATOM 993 N N . ASP A 1 128 ? -23.047 5.975 10.490 1.00 90.38 128 ASP A N 1
ATOM 994 C CA . ASP A 1 128 ? -21.640 5.764 10.125 1.00 90.38 128 ASP A CA 1
ATOM 995 C C . ASP A 1 128 ? -20.664 6.269 11.198 1.00 90.38 128 ASP A C 1
ATOM 997 O O . ASP A 1 128 ? -19.451 6.284 10.989 1.00 90.38 128 ASP A O 1
ATOM 1001 N N . ALA A 1 129 ? -21.162 6.712 12.359 1.00 93.19 129 ALA A N 1
ATOM 1002 C CA . ALA A 1 129 ? -20.331 7.281 13.418 1.00 93.19 129 ALA A CA 1
ATOM 1003 C C . ALA A 1 129 ? -19.194 6.339 13.838 1.00 93.19 129 ALA A C 1
ATOM 1005 O O . ALA A 1 129 ? -18.058 6.787 13.979 1.00 93.19 129 ALA A O 1
ATOM 1006 N N . LYS A 1 130 ? -19.483 5.038 13.965 1.00 95.44 130 LYS A N 1
ATOM 1007 C CA . LYS A 1 130 ? -18.478 4.031 14.326 1.00 95.44 130 LYS A CA 1
ATOM 1008 C C . LYS A 1 130 ? -17.498 3.710 13.201 1.00 95.44 130 LYS A C 1
ATOM 1010 O O . LYS A 1 130 ? -16.336 3.470 13.501 1.00 95.44 130 LYS A O 1
ATOM 1015 N N . LEU A 1 131 ? -17.927 3.785 11.942 1.00 95.69 131 LEU A N 1
ATOM 1016 C CA . LEU A 1 131 ? -17.054 3.609 10.777 1.00 95.69 131 LEU A CA 1
ATOM 1017 C C . LEU A 1 131 ? -16.073 4.786 10.663 1.00 95.69 131 LEU A C 1
ATOM 1019 O O . LEU A 1 131 ? -14.875 4.589 10.469 1.00 95.69 131 LEU A O 1
ATOM 1023 N N . ARG A 1 132 ? -16.567 6.022 10.846 1.00 95.19 132 ARG A N 1
ATOM 1024 C CA . ARG A 1 132 ? -15.720 7.226 10.885 1.00 95.19 132 ARG A CA 1
ATOM 1025 C C . ARG A 1 132 ? -14.713 7.169 12.026 1.00 95.19 132 ARG A C 1
ATOM 1027 O O . ARG A 1 132 ? -13.548 7.497 11.816 1.00 95.19 132 ARG A O 1
ATOM 1034 N N . GLU A 1 133 ? -15.161 6.782 13.218 1.00 95.69 133 GLU A N 1
ATOM 1035 C CA . GLU A 1 133 ? -14.299 6.624 14.392 1.00 95.69 133 GLU A CA 1
ATOM 1036 C C . GLU A 1 133 ? -13.194 5.598 14.112 1.00 95.69 133 GLU A C 1
ATOM 1038 O O . GLU A 1 133 ? -12.019 5.937 14.234 1.00 95.69 133 GLU A O 1
ATOM 1043 N N . SER A 1 134 ? -13.544 4.399 13.627 1.00 97.31 134 SER A N 1
ATOM 1044 C CA . SER A 1 134 ? -12.572 3.330 13.382 1.00 97.31 134 SER A CA 1
ATOM 1045 C C . SER A 1 134 ? -11.519 3.702 12.346 1.00 97.31 134 SER A C 1
ATOM 1047 O O . SER A 1 134 ? -10.333 3.498 12.603 1.00 97.31 134 SER A O 1
ATOM 1049 N N . ILE A 1 135 ? -11.916 4.273 11.200 1.00 97.00 135 ILE A N 1
ATOM 1050 C CA . ILE A 1 135 ? -10.955 4.631 10.147 1.00 97.00 135 ILE A CA 1
ATOM 1051 C C . ILE A 1 135 ? -10.069 5.805 10.580 1.00 97.00 135 ILE A C 1
ATOM 1053 O O . ILE A 1 135 ? -8.858 5.773 10.382 1.00 97.00 135 ILE A O 1
ATOM 1057 N N . THR A 1 136 ? -10.639 6.805 11.262 1.00 96.31 136 THR A N 1
ATOM 1058 C CA . THR A 1 136 ? -9.875 7.962 11.753 1.00 96.31 136 THR A CA 1
ATOM 1059 C C . THR A 1 136 ? -8.854 7.534 12.803 1.00 96.31 136 THR A C 1
ATOM 1061 O O . THR A 1 136 ? -7.692 7.939 12.743 1.00 96.31 136 THR A O 1
ATOM 1064 N N . SER A 1 137 ? -9.264 6.685 13.749 1.00 96.56 137 SER A N 1
ATOM 1065 C CA . SER A 1 137 ? -8.358 6.132 14.753 1.00 96.56 137 SER A CA 1
ATOM 1066 C C . SER A 1 137 ? -7.277 5.263 14.118 1.00 96.56 137 SER A C 1
ATOM 1068 O O . SER A 1 137 ? -6.115 5.411 14.476 1.00 96.56 137 SER A O 1
ATOM 1070 N N . ALA A 1 138 ? -7.613 4.412 13.145 1.00 97.50 138 ALA A N 1
ATOM 1071 C CA . ALA A 1 138 ? -6.628 3.560 12.485 1.00 97.50 138 ALA A CA 1
ATOM 1072 C C . ALA A 1 138 ? -5.554 4.374 11.744 1.00 97.50 138 ALA A C 1
ATOM 1074 O O . ALA A 1 138 ? -4.368 4.098 11.896 1.00 97.50 138 ALA A O 1
ATOM 1075 N N . PHE A 1 139 ? -5.928 5.437 11.025 1.00 97.31 139 PHE A N 1
ATOM 1076 C CA . PHE A 1 139 ? -4.947 6.336 10.403 1.00 97.31 139 PHE A CA 1
ATOM 1077 C C . PHE A 1 139 ? -4.102 7.107 11.427 1.00 97.31 139 PHE A C 1
ATOM 1079 O O . PHE A 1 139 ? -2.916 7.336 11.195 1.00 97.31 139 PHE A O 1
ATOM 1086 N N . SER A 1 140 ? -4.677 7.484 12.573 1.00 95.69 140 SER A N 1
ATOM 1087 C CA . SER A 1 140 ? -3.923 8.106 13.671 1.00 95.69 140 SER A CA 1
ATOM 1088 C C . SER A 1 140 ? -2.868 7.155 14.250 1.00 95.69 140 SER A C 1
ATOM 1090 O O . SER A 1 140 ? -1.729 7.563 14.494 1.00 95.69 140 SER A O 1
ATOM 1092 N N . GLU A 1 141 ? -3.227 5.887 14.452 1.00 95.94 141 GLU A N 1
ATOM 1093 C CA . GLU A 1 141 ? -2.310 4.847 14.930 1.00 95.94 141 GLU A CA 1
ATOM 1094 C C . GLU A 1 141 ? -1.235 4.530 13.890 1.00 95.94 141 GLU A C 1
ATOM 1096 O O . GLU A 1 141 ? -0.052 4.491 14.226 1.00 95.94 141 GLU A O 1
ATOM 1101 N N . LEU A 1 142 ? -1.624 4.402 12.617 1.00 95.25 142 LEU A N 1
ATOM 1102 C CA . LEU A 1 142 ? -0.701 4.199 11.504 1.00 95.25 142 LEU A CA 1
ATOM 1103 C C . LEU A 1 142 ? 0.328 5.330 11.423 1.00 95.25 142 LEU A C 1
ATOM 1105 O O . LEU A 1 142 ? 1.527 5.065 11.393 1.00 95.25 142 LEU A O 1
ATOM 1109 N N . HIS A 1 143 ? -0.119 6.586 11.460 1.00 93.94 143 HIS A N 1
ATOM 1110 C CA . HIS A 1 143 ? 0.779 7.737 11.442 1.00 93.94 143 HIS A CA 1
ATOM 1111 C C . HIS A 1 143 ? 1.731 7.741 12.646 1.00 93.94 143 HIS A C 1
ATOM 1113 O O . HIS A 1 143 ? 2.926 7.997 12.511 1.00 93.94 143 HIS A O 1
ATOM 1119 N N . SER A 1 144 ? 1.220 7.406 13.832 1.00 93.44 144 SER A N 1
ATOM 1120 C CA . SER A 1 144 ? 2.037 7.326 15.044 1.00 93.44 144 SER A CA 1
ATOM 1121 C C . SER A 1 144 ? 3.097 6.223 14.949 1.00 93.44 144 SER A C 1
ATOM 1123 O O . SER A 1 144 ? 4.234 6.438 15.369 1.00 93.44 144 SER A O 1
ATOM 1125 N N . ALA A 1 145 ? 2.752 5.070 14.373 1.00 93.31 145 ALA A N 1
ATOM 1126 C CA . ALA A 1 145 ? 3.680 3.971 14.132 1.00 93.31 145 ALA A CA 1
ATOM 1127 C C . ALA A 1 145 ? 4.729 4.326 13.067 1.00 93.31 145 ALA A C 1
ATOM 1129 O O . ALA A 1 145 ? 5.914 4.067 13.261 1.00 93.31 145 ALA A O 1
ATOM 1130 N N . GLN A 1 146 ? 4.333 5.007 11.987 1.00 92.56 146 GLN A N 1
ATOM 1131 C CA . GLN A 1 146 ? 5.250 5.515 10.959 1.00 92.56 146 GLN A CA 1
ATOM 1132 C C . GLN A 1 146 ? 6.281 6.498 11.527 1.00 92.56 146 GLN A C 1
ATOM 1134 O O . GLN A 1 146 ? 7.443 6.439 11.144 1.00 92.56 146 GLN A O 1
ATOM 1139 N N . LEU A 1 147 ? 5.884 7.371 12.462 1.00 91.19 147 LEU A N 1
ATOM 1140 C CA . LEU A 1 147 ? 6.804 8.296 13.138 1.00 91.19 147 LEU A CA 1
ATOM 1141 C C . LEU A 1 147 ? 7.814 7.588 14.057 1.00 91.19 147 LEU A C 1
ATOM 1143 O O . LEU A 1 147 ? 8.867 8.153 14.349 1.00 91.19 147 LEU A O 1
ATOM 1147 N N . ARG A 1 148 ? 7.486 6.387 14.550 1.00 91.69 148 ARG A N 1
ATOM 1148 C CA . ARG A 1 148 ? 8.375 5.567 15.392 1.00 91.69 148 ARG A CA 1
ATOM 1149 C C . ARG A 1 148 ? 9.259 4.628 14.576 1.00 91.69 148 ARG A C 1
ATOM 1151 O O . ARG A 1 148 ? 10.359 4.301 15.017 1.00 91.69 148 ARG A O 1
ATOM 1158 N N . ALA A 1 149 ? 8.783 4.183 13.417 1.00 90.31 149 ALA A N 1
ATOM 1159 C CA . ALA A 1 149 ? 9.530 3.305 12.536 1.00 90.31 149 ALA A CA 1
ATOM 1160 C C . ALA A 1 149 ? 10.697 4.060 11.871 1.00 90.31 149 ALA A C 1
ATOM 1162 O O . ALA A 1 149 ? 10.533 5.202 11.442 1.00 90.31 149 ALA A O 1
ATOM 1163 N N . PRO A 1 150 ? 11.881 3.438 11.747 1.00 88.50 150 PRO A N 1
ATOM 1164 C CA . PRO A 1 150 ? 12.981 4.031 11.001 1.00 88.50 150 PRO A CA 1
ATOM 1165 C C . PRO A 1 150 ? 12.601 4.103 9.519 1.00 88.50 150 PRO A C 1
ATOM 1167 O O . PRO A 1 150 ? 12.454 3.069 8.865 1.00 88.50 150 PRO A O 1
ATOM 1170 N N . SER A 1 151 ? 12.419 5.318 8.997 1.00 87.06 151 SER A N 1
ATOM 1171 C CA . SER A 1 151 ? 12.125 5.526 7.579 1.00 87.06 151 SER A CA 1
ATOM 1172 C C . SER A 1 151 ? 13.227 4.927 6.696 1.00 87.06 151 SER A C 1
ATOM 1174 O O . SER A 1 151 ? 14.406 5.037 7.053 1.00 87.06 151 SER A O 1
ATOM 1176 N N . PRO A 1 152 ? 12.878 4.337 5.537 1.00 89.19 152 PRO A N 1
ATOM 1177 C CA . PRO A 1 152 ? 13.862 3.925 4.544 1.00 89.19 152 PRO A CA 1
ATOM 1178 C C . PRO A 1 152 ? 14.778 5.087 4.154 1.00 89.19 152 PRO A C 1
ATOM 1180 O O . PRO A 1 152 ? 14.331 6.236 4.087 1.00 89.19 152 PRO A O 1
ATOM 1183 N N . ASP A 1 153 ? 16.047 4.785 3.877 1.00 91.62 153 ASP A N 1
ATOM 1184 C CA . ASP A 1 153 ? 16.987 5.775 3.351 1.00 91.62 153 ASP A CA 1
ATOM 1185 C C . ASP A 1 153 ? 16.448 6.336 2.018 1.00 91.62 153 ASP A C 1
ATOM 1187 O O . ASP A 1 153 ? 16.241 5.558 1.077 1.00 91.62 153 ASP A O 1
ATOM 1191 N N . PRO A 1 154 ? 16.214 7.660 1.907 1.00 90.94 154 PRO A N 1
ATOM 1192 C CA . PRO A 1 154 ? 15.739 8.277 0.672 1.00 90.94 154 PRO A CA 1
ATOM 1193 C C . PRO A 1 154 ? 16.617 7.974 -0.549 1.00 90.94 154 PRO A C 1
ATOM 1195 O O . PRO A 1 154 ? 16.105 7.944 -1.671 1.00 90.94 154 PRO A O 1
ATOM 1198 N N . GLU A 1 155 ? 17.916 7.717 -0.356 1.00 94.75 155 GLU A N 1
ATOM 1199 C CA . GLU A 1 155 ? 18.828 7.411 -1.461 1.00 94.75 155 GLU A CA 1
ATOM 1200 C C . GLU A 1 155 ? 18.495 6.070 -2.134 1.00 94.75 155 GLU A C 1
ATOM 1202 O O . GLU A 1 155 ? 18.782 5.897 -3.318 1.00 94.75 155 GLU A O 1
ATOM 1207 N N . ILE A 1 156 ? 17.821 5.141 -1.443 1.00 92.06 156 ILE A N 1
ATOM 1208 C CA . ILE A 1 156 ? 17.365 3.871 -2.034 1.00 92.06 156 ILE A CA 1
ATOM 1209 C C . ILE A 1 156 ? 16.293 4.132 -3.099 1.00 92.06 156 ILE A C 1
ATOM 1211 O O . ILE A 1 156 ? 16.389 3.619 -4.214 1.00 92.06 156 ILE A O 1
ATOM 1215 N N . TRP A 1 157 ? 15.302 4.977 -2.794 1.00 90.25 157 TRP A N 1
ATOM 1216 C CA . TRP A 1 157 ? 14.271 5.362 -3.764 1.00 90.25 157 TRP A CA 1
ATOM 1217 C C . TRP A 1 157 ? 14.861 6.168 -4.928 1.00 90.25 157 TRP A C 1
ATOM 1219 O O . TRP A 1 157 ? 14.548 5.898 -6.089 1.00 90.25 157 TRP A O 1
ATOM 1229 N N . LEU A 1 158 ? 15.771 7.106 -4.637 1.00 94.00 158 LEU A N 1
ATOM 1230 C CA . LEU A 1 158 ? 16.481 7.864 -5.673 1.00 94.00 158 LEU A CA 1
ATOM 1231 C C . LEU A 1 158 ? 17.320 6.953 -6.579 1.00 94.00 158 LEU A C 1
ATOM 1233 O O . LEU A 1 158 ? 17.377 7.175 -7.787 1.00 94.00 158 LEU A O 1
ATOM 1237 N N . SER A 1 159 ? 17.947 5.916 -6.020 1.00 94.62 159 SER A N 1
ATOM 1238 C CA . SER A 1 159 ? 18.740 4.945 -6.780 1.00 94.62 159 SER A CA 1
ATOM 1239 C C . SER A 1 159 ? 17.873 4.101 -7.711 1.00 94.62 159 SER A C 1
ATOM 1241 O O . SER A 1 159 ? 18.252 3.910 -8.865 1.00 94.62 159 SER A O 1
ATOM 1243 N N . LEU A 1 160 ? 16.698 3.653 -7.254 1.00 95.81 160 LEU A N 1
ATOM 1244 C CA . LEU A 1 160 ? 15.728 2.953 -8.101 1.00 95.81 160 LEU A CA 1
ATOM 1245 C C . LEU A 1 160 ? 15.225 3.851 -9.237 1.00 95.81 160 LEU A C 1
ATOM 1247 O O . LEU A 1 160 ? 15.228 3.432 -10.393 1.00 95.81 160 LEU A O 1
ATOM 1251 N N . ALA A 1 161 ? 14.852 5.098 -8.932 1.00 95.56 161 ALA A N 1
ATOM 1252 C CA . ALA A 1 161 ? 14.402 6.052 -9.944 1.00 95.56 161 ALA A CA 1
ATOM 1253 C C . ALA A 1 161 ? 15.474 6.285 -11.024 1.00 95.56 161 ALA A C 1
ATOM 1255 O O . ALA A 1 161 ? 15.175 6.182 -12.211 1.00 95.56 161 ALA A O 1
ATOM 1256 N N . ARG A 1 162 ? 16.734 6.508 -10.617 1.00 97.56 162 ARG A N 1
ATOM 1257 C CA . ARG A 1 162 ? 17.869 6.653 -11.546 1.00 97.56 162 ARG A CA 1
ATOM 1258 C C . ARG A 1 162 ? 18.105 5.389 -12.373 1.00 97.56 162 ARG A C 1
ATOM 1260 O O . ARG A 1 162 ? 18.319 5.485 -13.573 1.00 97.56 162 ARG A O 1
ATOM 1267 N N . ALA A 1 163 ? 18.072 4.207 -11.755 1.00 97.50 163 ALA A N 1
ATOM 1268 C CA . ALA A 1 163 ? 18.292 2.948 -12.467 1.00 97.50 163 ALA A CA 1
ATOM 1269 C C . ALA A 1 163 ? 17.208 2.684 -13.527 1.00 97.50 163 ALA A C 1
ATOM 1271 O O . ALA A 1 163 ? 17.529 2.219 -14.619 1.00 97.50 163 ALA A O 1
ATOM 1272 N N . ASN A 1 164 ? 15.953 3.031 -13.232 1.00 96.94 164 ASN A N 1
ATOM 1273 C CA . ASN A 1 164 ? 14.851 2.927 -14.187 1.00 96.94 164 ASN A CA 1
ATOM 1274 C C . ASN A 1 164 ? 14.973 3.945 -15.330 1.00 96.94 164 ASN A C 1
ATOM 1276 O O . ASN A 1 164 ? 14.745 3.583 -16.478 1.00 96.94 164 ASN A O 1
ATOM 1280 N N . GLU A 1 165 ? 15.378 5.185 -15.045 1.00 97.75 165 GLU A N 1
ATOM 1281 C CA . GLU A 1 165 ? 15.624 6.208 -16.075 1.00 97.75 165 GLU A CA 1
ATOM 1282 C C . GLU A 1 165 ? 16.780 5.817 -17.012 1.00 97.75 165 GLU A C 1
ATOM 1284 O O . GLU A 1 165 ? 16.684 5.954 -18.234 1.00 97.75 165 GLU A O 1
ATOM 1289 N N . GLU A 1 166 ? 17.872 5.282 -16.459 1.00 97.62 166 GLU A N 1
ATOM 1290 C CA . GLU A 1 166 ? 18.989 4.768 -17.254 1.00 97.62 166 GLU A CA 1
ATOM 1291 C C . GLU A 1 166 ? 18.578 3.564 -18.114 1.00 97.62 166 GLU A C 1
ATOM 1293 O O . GLU A 1 166 ? 19.000 3.469 -19.268 1.00 97.62 166 GLU A O 1
ATOM 1298 N N . LEU A 1 167 ? 17.752 2.659 -17.575 1.00 97.62 167 LEU A N 1
ATOM 1299 C CA . LEU A 1 167 ? 17.209 1.524 -18.319 1.00 97.62 167 LEU A CA 1
ATOM 1300 C C . LEU A 1 167 ? 16.319 1.985 -19.477 1.00 97.62 167 LEU A C 1
ATOM 1302 O O . LEU A 1 167 ? 16.544 1.548 -20.601 1.00 97.62 167 LEU A O 1
ATOM 1306 N N . ASP A 1 168 ? 15.376 2.892 -19.228 1.00 97.44 168 ASP A N 1
ATOM 1307 C CA . ASP A 1 168 ? 14.487 3.454 -20.255 1.00 97.44 168 ASP A CA 1
ATOM 1308 C C . ASP A 1 168 ? 15.283 4.155 -21.370 1.00 97.44 168 ASP A C 1
ATOM 1310 O O . ASP A 1 168 ? 15.052 3.944 -22.564 1.00 97.44 168 ASP A O 1
ATOM 1314 N N . THR A 1 169 ? 16.320 4.908 -20.988 1.00 97.50 169 THR A N 1
ATOM 1315 C CA . THR A 1 169 ? 17.245 5.545 -21.935 1.00 97.50 169 THR A CA 1
ATOM 1316 C C . THR A 1 169 ? 17.993 4.508 -22.778 1.00 97.50 169 THR A C 1
ATOM 1318 O O . THR A 1 169 ? 18.117 4.666 -23.996 1.00 97.50 169 THR A O 1
ATOM 1321 N N . ALA A 1 170 ? 18.499 3.440 -22.153 1.00 96.19 170 ALA A N 1
ATOM 1322 C CA . ALA A 1 170 ? 19.219 2.375 -22.843 1.00 96.19 170 ALA A CA 1
ATOM 1323 C C . ALA A 1 170 ? 18.305 1.574 -23.781 1.00 96.19 170 ALA A C 1
ATOM 1325 O O . ALA A 1 170 ? 18.717 1.256 -24.897 1.00 96.19 170 ALA A O 1
ATOM 1326 N N . GLU A 1 171 ? 17.073 1.280 -23.361 1.00 94.88 171 GLU A N 1
ATOM 1327 C CA . GLU A 1 171 ? 16.067 0.607 -24.185 1.00 94.88 171 GLU A CA 1
ATOM 1328 C C . GLU A 1 171 ? 15.695 1.472 -25.390 1.00 94.88 171 GLU A C 1
ATOM 1330 O O . GLU A 1 171 ? 15.809 0.999 -26.519 1.00 94.88 171 GLU A O 1
ATOM 1335 N N . THR A 1 172 ? 15.420 2.762 -25.183 1.00 94.38 172 THR A N 1
ATOM 1336 C CA . THR A 1 172 ? 15.140 3.722 -26.264 1.00 94.38 172 THR A CA 1
ATOM 1337 C C . THR A 1 172 ? 16.295 3.811 -27.269 1.00 94.38 172 THR A C 1
ATOM 1339 O O . THR A 1 172 ? 16.086 3.764 -28.483 1.00 94.38 172 THR A O 1
ATOM 1342 N N . ALA A 1 173 ? 17.540 3.924 -26.793 1.00 93.44 173 ALA A N 1
ATOM 1343 C CA . ALA A 1 173 ? 18.712 4.009 -27.664 1.00 93.44 173 ALA A CA 1
ATOM 1344 C C . ALA A 1 173 ? 18.959 2.700 -28.434 1.00 93.44 173 ALA A C 1
ATOM 1346 O O . ALA A 1 173 ? 19.283 2.726 -29.625 1.00 93.4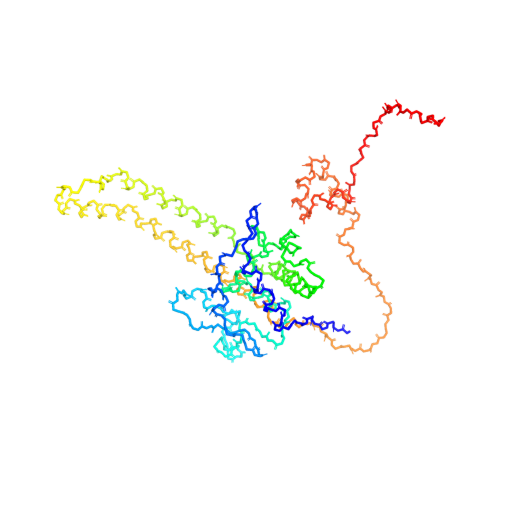4 173 ALA A O 1
ATOM 1347 N N . ALA A 1 174 ? 18.791 1.553 -27.771 1.00 91.50 174 ALA A N 1
ATOM 1348 C CA . ALA A 1 174 ? 18.937 0.244 -28.392 1.00 91.50 174 ALA A CA 1
ATOM 1349 C C . ALA A 1 174 ? 17.811 -0.037 -29.400 1.00 91.50 174 ALA A C 1
ATOM 1351 O O . ALA A 1 174 ? 18.062 -0.669 -30.424 1.00 91.50 174 ALA A O 1
ATOM 1352 N N . GLU A 1 175 ? 16.593 0.446 -29.160 1.00 89.81 175 GLU A N 1
ATOM 1353 C CA . GLU A 1 175 ? 15.496 0.403 -30.128 1.00 89.81 175 GLU A CA 1
ATOM 1354 C C . GLU A 1 175 ? 15.779 1.290 -31.337 1.00 89.81 175 GLU A C 1
ATOM 1356 O O . GLU A 1 175 ? 15.695 0.810 -32.461 1.00 89.81 175 GLU A O 1
ATOM 1361 N N . ALA A 1 176 ? 16.212 2.536 -31.135 1.00 88.50 176 ALA A N 1
ATOM 1362 C CA . ALA A 1 176 ? 16.548 3.443 -32.233 1.00 88.50 176 ALA A CA 1
ATOM 1363 C C . ALA A 1 176 ? 17.696 2.921 -33.120 1.00 88.50 176 ALA A C 1
ATOM 1365 O O . ALA A 1 176 ? 17.725 3.181 -34.323 1.00 88.50 176 ALA A O 1
ATOM 1366 N N . ALA A 1 177 ? 18.638 2.169 -32.544 1.00 85.62 177 ALA A N 1
ATOM 1367 C CA . ALA A 1 177 ? 19.743 1.551 -33.276 1.00 85.62 177 ALA A CA 1
ATOM 1368 C C . ALA A 1 177 ? 19.328 0.329 -34.120 1.00 85.62 177 ALA A C 1
ATOM 1370 O O . ALA A 1 177 ? 20.107 -0.126 -34.961 1.00 85.62 177 ALA A O 1
ATOM 1371 N N . ASN A 1 178 ? 18.128 -0.218 -33.905 1.00 78.38 178 ASN A N 1
ATOM 1372 C CA . ASN A 1 178 ? 17.651 -1.427 -34.563 1.00 78.38 178 ASN A CA 1
ATOM 1373 C C . ASN A 1 178 ? 16.341 -1.149 -35.318 1.00 78.38 178 ASN A C 1
ATOM 1375 O O . ASN A 1 178 ? 15.304 -0.888 -34.721 1.00 78.38 178 ASN A O 1
ATOM 1379 N N . ASP A 1 179 ? 16.345 -1.285 -36.646 1.00 74.38 179 ASP A N 1
ATOM 1380 C CA . ASP A 1 179 ? 15.096 -1.287 -37.416 1.00 74.38 179 ASP A CA 1
ATOM 1381 C C . ASP A 1 179 ? 14.352 -2.617 -37.207 1.00 74.38 179 ASP A C 1
ATOM 1383 O O . ASP A 1 179 ? 14.553 -3.598 -37.930 1.00 74.38 179 ASP A O 1
ATOM 1387 N N . TRP A 1 180 ? 13.519 -2.662 -36.164 1.00 73.94 180 TRP A N 1
ATOM 1388 C CA . TRP A 1 180 ? 12.679 -3.813 -35.820 1.00 73.94 180 TRP A CA 1
ATOM 1389 C C . TRP A 1 180 ? 11.478 -3.995 -36.756 1.00 73.94 180 TRP A C 1
ATOM 1391 O O . TRP A 1 180 ? 10.795 -5.022 -36.690 1.00 73.94 180 TRP A O 1
ATOM 1401 N N . THR A 1 181 ? 11.195 -3.014 -37.617 1.00 74.75 181 THR A N 1
ATOM 1402 C CA . THR A 1 181 ? 10.056 -3.064 -38.541 1.00 74.75 181 THR A CA 1
ATOM 1403 C C . THR A 1 181 ? 10.386 -3.824 -39.822 1.00 74.75 181 THR A C 1
ATOM 1405 O O . THR A 1 181 ? 9.498 -4.443 -40.418 1.00 74.75 181 THR A O 1
ATOM 1408 N N . ASP A 1 182 ? 11.668 -3.883 -40.192 1.00 76.38 182 ASP A N 1
ATOM 1409 C CA . ASP A 1 182 ? 12.151 -4.667 -41.323 1.00 76.38 182 ASP A CA 1
ATOM 1410 C C . ASP A 1 182 ? 12.261 -6.168 -40.994 1.00 76.38 182 ASP A C 1
ATOM 1412 O O . ASP A 1 182 ? 13.318 -6.705 -40.647 1.00 76.38 182 ASP A O 1
ATOM 1416 N N . LYS A 1 183 ? 11.135 -6.869 -41.152 1.00 76.12 183 LYS A N 1
ATOM 1417 C CA . LYS A 1 183 ? 11.039 -8.333 -41.019 1.00 76.12 183 LYS A CA 1
ATOM 1418 C C . LYS A 1 183 ? 11.516 -9.100 -42.258 1.00 76.12 183 LYS A C 1
ATOM 1420 O O . LYS A 1 183 ? 11.455 -10.327 -42.258 1.00 76.12 183 LYS A O 1
ATOM 1425 N N . SER A 1 184 ? 11.959 -8.411 -43.315 1.00 82.06 184 SER A N 1
ATOM 1426 C CA . SER A 1 184 ? 12.399 -9.051 -44.566 1.00 82.06 184 SER A CA 1
ATOM 1427 C C . SER A 1 184 ? 13.825 -9.611 -44.493 1.00 82.06 184 SER A C 1
ATOM 1429 O O . SER A 1 184 ? 14.258 -10.341 -45.385 1.00 82.06 184 SER A O 1
ATOM 1431 N N . GLN A 1 185 ? 14.546 -9.307 -43.410 1.00 82.19 185 GLN A N 1
ATOM 1432 C CA . GLN A 1 185 ? 15.931 -9.720 -43.203 1.00 82.19 185 GLN A CA 1
ATOM 1433 C C . GLN A 1 185 ? 16.072 -11.220 -42.899 1.00 82.19 185 GLN A C 1
ATOM 1435 O O . GLN A 1 185 ? 15.211 -11.794 -42.226 1.00 82.19 185 GLN A O 1
ATOM 1440 N N . PRO A 1 186 ? 17.194 -11.855 -43.291 1.00 89.25 186 PRO A N 1
ATOM 1441 C CA . PRO A 1 186 ? 17.511 -13.226 -42.896 1.00 89.25 186 PRO A CA 1
ATOM 1442 C C . PRO A 1 186 ? 17.541 -13.411 -41.371 1.00 89.25 186 PRO A C 1
ATOM 1444 O O . PRO A 1 186 ? 17.964 -12.516 -40.636 1.00 89.25 186 PRO A O 1
ATOM 1447 N N . GLY A 1 187 ? 17.163 -14.601 -40.891 1.00 87.06 187 GLY A N 1
ATOM 1448 C CA . GLY A 1 187 ? 17.087 -14.906 -39.455 1.00 87.06 187 GLY A CA 1
ATOM 1449 C C . GLY A 1 187 ? 18.393 -14.668 -38.683 1.00 87.06 187 GLY A C 1
ATOM 1450 O O . GLY A 1 187 ? 18.353 -14.185 -37.557 1.00 87.06 187 GLY A O 1
ATOM 1451 N N . GLU A 1 188 ? 19.556 -14.905 -39.296 1.00 89.31 188 GLU A N 1
ATOM 1452 C CA . GLU A 1 188 ? 20.863 -14.625 -38.677 1.00 89.31 188 GLU A CA 1
ATOM 1453 C C . GLU A 1 188 ? 21.085 -13.131 -38.398 1.00 89.31 188 GLU A C 1
ATOM 1455 O O . GLU A 1 188 ? 21.653 -12.756 -37.371 1.00 89.31 188 GLU A O 1
ATOM 1460 N N . VAL A 1 189 ? 20.606 -12.258 -39.291 1.00 87.06 189 VAL A N 1
ATOM 1461 C CA . VAL A 1 189 ? 20.687 -10.802 -39.116 1.00 87.06 189 VAL A CA 1
ATOM 1462 C C . VAL A 1 189 ? 19.762 -10.363 -37.983 1.00 87.06 189 VAL A C 1
ATOM 1464 O O . VAL A 1 189 ? 20.162 -9.546 -37.153 1.00 87.06 189 VAL A O 1
ATOM 1467 N N . GLN A 1 190 ? 18.558 -10.937 -37.908 1.00 86.25 190 GLN A N 1
ATOM 1468 C CA . GLN A 1 190 ? 17.610 -10.671 -36.823 1.00 86.25 190 GLN A CA 1
ATOM 1469 C C . GLN A 1 190 ? 18.165 -11.124 -35.464 1.00 86.25 190 GLN A C 1
ATOM 1471 O O . GLN A 1 190 ? 18.109 -10.365 -34.497 1.00 86.25 190 GLN A O 1
ATOM 1476 N N . GLU A 1 191 ? 18.777 -12.310 -35.390 1.00 90.00 191 GLU A N 1
ATOM 1477 C CA . GLU A 1 191 ? 19.379 -12.805 -34.147 1.00 90.00 191 GLU A CA 1
ATOM 1478 C C . GLU A 1 191 ? 20.587 -11.963 -33.725 1.00 90.00 191 GLU A C 1
ATOM 1480 O O . GLU A 1 191 ? 20.718 -11.612 -32.554 1.00 90.00 191 GLU A O 1
ATOM 1485 N N . LYS A 1 192 ? 21.438 -11.542 -34.669 1.00 90.44 192 LYS A N 1
ATOM 1486 C CA . LYS A 1 192 ? 22.553 -10.633 -34.367 1.00 90.44 192 LYS A CA 1
ATOM 1487 C C . LYS A 1 192 ? 22.065 -9.293 -33.801 1.00 90.44 192 LYS A C 1
ATOM 1489 O O . LYS A 1 192 ? 22.664 -8.793 -32.849 1.00 90.44 192 LYS A O 1
ATOM 1494 N N . ARG A 1 193 ? 20.976 -8.732 -34.346 1.00 89.81 193 ARG A N 1
ATOM 1495 C CA . ARG A 1 193 ? 20.322 -7.521 -33.809 1.00 89.81 193 ARG A CA 1
ATOM 1496 C C . ARG A 1 193 ? 19.789 -7.757 -32.395 1.00 89.81 193 ARG A C 1
ATOM 1498 O O . ARG A 1 193 ? 20.065 -6.961 -31.503 1.00 89.81 193 ARG A O 1
ATOM 1505 N N . ARG A 1 194 ? 19.110 -8.887 -32.158 1.00 90.62 194 ARG A N 1
ATOM 1506 C CA . ARG A 1 194 ? 18.617 -9.287 -30.827 1.00 90.62 194 ARG A CA 1
ATOM 1507 C C . ARG A 1 194 ? 19.742 -9.385 -29.803 1.00 90.62 194 ARG A C 1
ATOM 1509 O O . ARG A 1 194 ? 19.622 -8.831 -28.714 1.00 90.62 194 ARG A O 1
ATOM 1516 N N . LEU A 1 195 ? 20.843 -10.049 -30.146 1.00 93.19 195 LEU A N 1
ATOM 1517 C CA . LEU A 1 195 ? 21.999 -10.182 -29.260 1.00 93.19 195 LEU A CA 1
ATOM 1518 C C . LEU A 1 195 ? 22.664 -8.829 -28.976 1.00 93.19 195 LEU A C 1
ATOM 1520 O O . LEU A 1 195 ? 23.033 -8.576 -27.833 1.00 93.19 195 LEU A O 1
ATOM 1524 N N . ALA A 1 196 ? 22.768 -7.944 -29.973 1.00 92.12 196 ALA A N 1
ATOM 1525 C CA . ALA A 1 196 ? 23.297 -6.592 -29.782 1.00 92.12 196 ALA A CA 1
ATOM 1526 C C . ALA A 1 196 ? 22.401 -5.738 -28.868 1.00 92.12 196 ALA A C 1
ATOM 1528 O O . ALA A 1 196 ? 22.906 -5.077 -27.963 1.00 92.12 196 ALA A O 1
ATOM 1529 N N . TYR A 1 197 ? 21.079 -5.802 -29.055 1.00 94.19 197 TYR A N 1
ATOM 1530 C CA . TYR A 1 197 ? 20.107 -5.152 -28.174 1.00 94.19 197 TYR A CA 1
ATOM 1531 C C . TYR A 1 197 ? 20.233 -5.652 -26.733 1.00 94.19 197 TYR A C 1
ATOM 1533 O O . TYR A 1 197 ? 20.388 -4.863 -25.804 1.00 94.19 197 TYR A O 1
ATOM 1541 N N . LEU A 1 198 ? 20.235 -6.974 -26.540 1.00 95.38 198 LEU A N 1
ATOM 1542 C CA . LEU A 1 198 ? 20.367 -7.567 -25.211 1.00 95.38 198 LEU A CA 1
ATOM 1543 C C . LEU A 1 198 ? 21.703 -7.197 -24.561 1.00 95.38 198 LEU A C 1
ATOM 1545 O O . LEU A 1 198 ? 21.729 -6.894 -23.374 1.00 95.38 198 LEU A O 1
ATOM 1549 N N . ALA A 1 199 ? 22.799 -7.170 -25.320 1.00 95.69 199 ALA A N 1
ATOM 1550 C CA . ALA A 1 199 ? 24.097 -6.737 -24.810 1.00 95.69 199 ALA A CA 1
ATOM 1551 C C . ALA A 1 199 ? 24.092 -5.266 -24.357 1.00 95.69 199 ALA A C 1
ATOM 1553 O O . ALA A 1 199 ? 24.735 -4.946 -23.360 1.00 95.69 199 ALA A O 1
ATOM 1554 N N . ALA A 1 200 ? 23.352 -4.391 -25.047 1.00 95.56 200 ALA A N 1
ATOM 1555 C CA . ALA A 1 200 ? 23.221 -2.982 -24.680 1.00 95.56 200 ALA A CA 1
ATOM 1556 C C . ALA A 1 200 ? 22.341 -2.767 -23.436 1.00 95.56 200 ALA A C 1
ATOM 1558 O O . ALA A 1 200 ? 22.650 -1.916 -22.609 1.00 95.56 200 ALA A O 1
ATOM 1559 N N . VAL A 1 201 ? 21.265 -3.546 -23.286 1.00 97.12 201 VAL A N 1
ATOM 1560 C CA . VAL A 1 201 ? 20.219 -3.303 -22.278 1.00 97.12 201 VAL A CA 1
ATOM 1561 C C . VAL A 1 201 ? 20.396 -4.138 -21.001 1.00 97.12 201 VAL A C 1
ATOM 1563 O O . VAL A 1 201 ? 20.065 -3.679 -19.906 1.00 97.12 201 VAL A O 1
ATOM 1566 N N . ASN A 1 202 ? 20.932 -5.361 -21.090 1.00 97.81 202 ASN A N 1
ATOM 1567 C CA . ASN A 1 202 ? 21.020 -6.277 -19.944 1.00 97.81 202 ASN A CA 1
ATOM 1568 C C . ASN A 1 202 ? 21.777 -5.716 -18.722 1.00 97.81 202 ASN A C 1
ATOM 1570 O O . ASN A 1 202 ? 21.303 -5.965 -17.611 1.00 97.81 202 ASN A O 1
ATOM 1574 N N . PRO A 1 203 ? 22.882 -4.953 -18.859 1.00 98.06 203 PRO A N 1
ATOM 1575 C CA . PRO A 1 203 ? 23.543 -4.342 -17.703 1.00 98.06 203 PRO A CA 1
ATOM 1576 C C . PRO A 1 203 ? 22.625 -3.385 -16.929 1.00 98.06 203 PRO A C 1
ATOM 1578 O O . PRO A 1 203 ? 22.608 -3.396 -15.700 1.00 98.06 203 PRO A O 1
ATOM 1581 N N . TYR A 1 204 ? 21.804 -2.605 -17.639 1.00 98.00 204 TYR A N 1
ATOM 1582 C CA . TYR A 1 204 ? 20.844 -1.682 -17.029 1.00 98.00 204 TYR A CA 1
ATOM 1583 C C . TYR A 1 204 ? 19.663 -2.420 -16.403 1.00 98.00 204 TYR A C 1
ATOM 1585 O O . TYR A 1 204 ? 19.240 -2.072 -15.305 1.00 98.00 204 TYR A O 1
ATOM 1593 N N . ARG A 1 205 ? 19.183 -3.503 -17.032 1.00 97.94 205 ARG A N 1
ATOM 1594 C CA . ARG A 1 205 ? 18.159 -4.374 -16.427 1.00 97.94 205 ARG A CA 1
ATOM 1595 C C . ARG A 1 205 ? 18.648 -5.000 -15.132 1.00 97.94 205 ARG A C 1
ATOM 1597 O O . ARG A 1 205 ? 17.886 -5.088 -14.176 1.00 97.94 205 ARG A O 1
ATOM 1604 N N . GLN A 1 206 ? 19.904 -5.441 -15.098 1.00 97.75 206 GLN A N 1
ATOM 1605 C CA . GLN A 1 206 ? 20.506 -5.964 -13.878 1.00 97.75 206 GLN A CA 1
ATOM 1606 C C . GLN A 1 206 ? 20.565 -4.879 -12.796 1.00 97.75 206 GLN A C 1
ATOM 1608 O O . GLN A 1 206 ? 20.082 -5.114 -11.692 1.00 97.75 206 GLN A O 1
ATOM 1613 N N . LYS A 1 207 ? 21.058 -3.680 -13.128 1.00 97.19 207 LYS A N 1
ATOM 1614 C CA . LYS A 1 207 ? 21.108 -2.546 -12.196 1.00 97.19 207 LYS A CA 1
ATOM 1615 C C . LYS A 1 207 ? 19.722 -2.166 -11.655 1.00 97.19 207 LYS A C 1
ATOM 1617 O O . LYS A 1 207 ? 19.581 -1.947 -10.455 1.00 97.19 207 LYS A O 1
ATOM 1622 N N . ALA A 1 208 ? 18.701 -2.123 -12.511 1.00 97.38 208 ALA A N 1
ATOM 1623 C CA . ALA A 1 208 ? 17.322 -1.849 -12.108 1.00 97.38 208 ALA A CA 1
ATOM 1624 C C . ALA A 1 208 ? 16.777 -2.930 -11.164 1.00 97.38 208 ALA A C 1
ATOM 1626 O O . ALA A 1 208 ? 16.230 -2.593 -10.120 1.00 97.38 208 ALA A O 1
ATOM 1627 N N . ARG A 1 209 ? 17.008 -4.218 -11.460 1.00 97.50 209 ARG A N 1
ATOM 1628 C CA . ARG A 1 209 ? 16.612 -5.333 -10.578 1.00 97.50 209 ARG A CA 1
ATOM 1629 C C . ARG A 1 209 ? 17.303 -5.285 -9.217 1.00 97.50 209 ARG A C 1
ATOM 1631 O O . ARG A 1 209 ? 16.670 -5.554 -8.204 1.00 97.50 209 ARG A O 1
ATOM 1638 N N . GLU A 1 210 ? 18.592 -4.958 -9.181 1.00 97.12 210 GLU A N 1
ATOM 1639 C CA . GLU A 1 210 ? 19.344 -4.817 -7.928 1.00 97.12 210 GLU A CA 1
ATOM 1640 C C . GLU A 1 210 ? 18.809 -3.645 -7.091 1.00 97.12 210 GLU A C 1
ATOM 1642 O O . GLU A 1 210 ? 18.589 -3.795 -5.887 1.00 97.12 210 GLU A O 1
ATOM 1647 N N . ALA A 1 211 ? 18.528 -2.502 -7.726 1.00 96.50 211 ALA A N 1
ATOM 1648 C CA . ALA A 1 211 ? 17.931 -1.347 -7.059 1.00 96.50 211 ALA A CA 1
ATOM 1649 C C . ALA A 1 211 ? 16.494 -1.623 -6.580 1.00 96.50 211 ALA A C 1
ATOM 1651 O O . ALA A 1 211 ? 16.126 -1.217 -5.478 1.00 96.50 211 ALA A O 1
ATOM 1652 N N . GLU A 1 212 ? 15.697 -2.343 -7.371 1.00 95.19 212 GLU A N 1
ATOM 1653 C CA . GLU A 1 212 ? 14.338 -2.764 -7.019 1.00 95.19 212 GLU A CA 1
ATOM 1654 C C . GLU A 1 212 ? 14.354 -3.731 -5.832 1.00 95.19 212 GLU A C 1
ATOM 1656 O O . GLU A 1 212 ? 13.606 -3.540 -4.876 1.00 95.19 212 GLU A O 1
ATOM 1661 N N . SER A 1 213 ? 15.262 -4.711 -5.833 1.00 95.50 213 SER A N 1
ATOM 1662 C CA . SER A 1 213 ? 15.456 -5.619 -4.700 1.00 95.50 213 SER A CA 1
ATOM 1663 C C . SER A 1 213 ? 15.824 -4.853 -3.429 1.00 95.50 213 SER A C 1
ATOM 1665 O O . SER A 1 213 ? 15.221 -5.083 -2.385 1.00 95.50 213 SER A O 1
ATOM 1667 N N . ALA A 1 214 ? 16.766 -3.907 -3.506 1.00 95.06 214 ALA A N 1
ATOM 1668 C CA . ALA A 1 214 ? 17.163 -3.093 -2.357 1.00 95.06 214 ALA A CA 1
ATOM 1669 C C . ALA A 1 214 ? 16.017 -2.208 -1.839 1.00 95.06 214 ALA A C 1
ATOM 1671 O O . ALA A 1 214 ? 15.845 -2.052 -0.627 1.00 95.06 214 ALA A O 1
ATOM 1672 N N . HIS A 1 215 ? 15.216 -1.645 -2.747 1.00 94.06 215 HIS A N 1
ATOM 1673 C CA . HIS A 1 215 ? 14.013 -0.897 -2.403 1.00 94.06 215 HIS A CA 1
ATOM 1674 C C . HIS A 1 215 ? 12.980 -1.780 -1.701 1.00 94.06 215 HIS A C 1
ATOM 1676 O O . HIS A 1 215 ? 12.506 -1.414 -0.626 1.00 94.06 215 HIS A O 1
ATOM 1682 N N . ASN A 1 216 ? 12.671 -2.951 -2.258 1.00 91.31 216 ASN A N 1
ATOM 1683 C CA . ASN A 1 216 ? 11.698 -3.879 -1.689 1.00 91.31 216 ASN A CA 1
ATOM 1684 C C . ASN A 1 216 ? 12.147 -4.387 -0.312 1.00 91.31 216 ASN A C 1
ATOM 1686 O O . ASN A 1 216 ? 11.355 -4.359 0.626 1.00 91.31 216 ASN A O 1
ATOM 1690 N N . ASP A 1 217 ? 13.431 -4.709 -0.138 1.00 93.31 217 ASP A N 1
ATOM 1691 C CA . ASP A 1 217 ? 13.998 -5.087 1.162 1.00 93.31 217 ASP A CA 1
ATOM 1692 C C . ASP A 1 217 ? 13.865 -3.968 2.207 1.00 93.31 217 ASP A C 1
ATOM 1694 O O . ASP A 1 217 ? 13.603 -4.225 3.388 1.00 93.31 217 ASP A O 1
ATOM 1698 N N . ALA A 1 218 ? 14.077 -2.712 1.802 1.00 93.25 218 ALA A N 1
ATOM 1699 C CA . ALA A 1 218 ? 13.939 -1.560 2.688 1.00 93.25 218 ALA A CA 1
ATOM 1700 C C . ALA A 1 218 ? 12.472 -1.304 3.062 1.00 93.25 218 ALA A C 1
ATOM 1702 O O . ALA A 1 218 ? 12.175 -1.071 4.238 1.00 93.25 218 ALA A O 1
ATOM 1703 N N . GLN A 1 219 ? 11.560 -1.403 2.091 1.00 90.25 219 GLN A N 1
ATOM 1704 C CA . GLN A 1 219 ? 10.117 -1.303 2.315 1.00 90.25 219 GLN A CA 1
ATOM 1705 C C . GLN A 1 219 ? 9.615 -2.417 3.235 1.00 90.25 219 GLN A C 1
ATOM 1707 O O . GLN A 1 219 ? 8.889 -2.139 4.186 1.00 90.25 219 GLN A O 1
ATOM 1712 N N . ASP A 1 220 ? 10.056 -3.658 3.032 1.00 90.50 220 ASP A N 1
ATOM 1713 C CA . ASP A 1 220 ? 9.685 -4.792 3.878 1.00 90.50 220 ASP A CA 1
ATOM 1714 C C . ASP A 1 220 ? 10.183 -4.631 5.313 1.00 90.50 220 ASP A C 1
ATOM 1716 O O . ASP A 1 220 ? 9.442 -4.893 6.262 1.00 90.50 220 ASP A O 1
ATOM 1720 N N . LYS A 1 221 ? 11.419 -4.157 5.510 1.00 92.31 221 LYS A N 1
ATOM 1721 C CA . LYS A 1 221 ? 11.944 -3.859 6.854 1.00 92.31 221 LYS A CA 1
ATOM 1722 C C . LYS A 1 221 ? 11.132 -2.768 7.547 1.00 92.31 221 LYS A C 1
ATOM 1724 O O . LYS A 1 221 ? 10.818 -2.904 8.731 1.00 92.31 221 LYS A O 1
ATOM 1729 N N . TRP A 1 222 ? 10.785 -1.708 6.822 1.00 92.94 222 TRP A N 1
ATOM 1730 C CA . TRP A 1 222 ? 9.979 -0.607 7.341 1.00 92.94 222 TRP A CA 1
ATOM 1731 C C . TRP A 1 222 ? 8.554 -1.052 7.691 1.00 92.94 222 TRP A C 1
ATOM 1733 O O . TRP A 1 222 ? 8.097 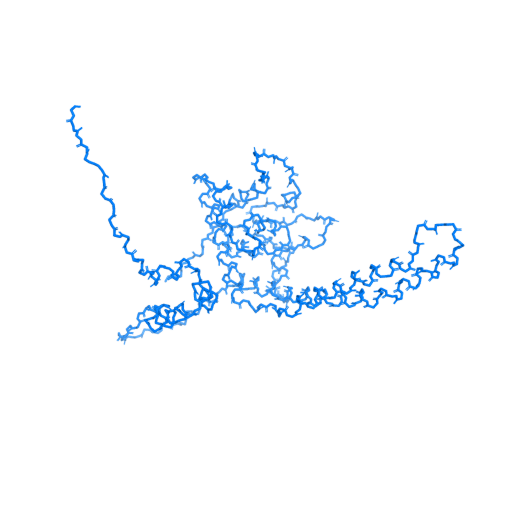-0.825 8.813 1.00 92.94 222 TRP A O 1
ATOM 1743 N N . ARG A 1 223 ? 7.889 -1.780 6.789 1.00 92.88 223 ARG A N 1
ATOM 1744 C CA . ARG A 1 223 ? 6.555 -2.359 6.994 1.00 92.88 223 ARG A CA 1
ATOM 1745 C C . ARG A 1 223 ? 6.531 -3.297 8.202 1.00 92.88 223 ARG A C 1
ATOM 1747 O O . ARG A 1 223 ? 5.703 -3.105 9.092 1.00 92.88 223 ARG A O 1
ATOM 1754 N N . LYS A 1 224 ? 7.513 -4.201 8.324 1.00 92.56 224 LYS A N 1
ATOM 1755 C CA . LYS A 1 224 ? 7.679 -5.080 9.496 1.00 92.56 224 LYS A CA 1
ATOM 1756 C C . LYS A 1 224 ? 7.825 -4.295 10.799 1.00 92.56 224 LYS A C 1
ATOM 1758 O O . LYS A 1 224 ? 7.244 -4.680 11.813 1.00 92.56 224 LYS A O 1
ATOM 1763 N N . ALA A 1 225 ? 8.582 -3.196 10.797 1.00 92.69 225 ALA A N 1
ATOM 1764 C CA . ALA A 1 225 ? 8.733 -2.346 11.978 1.00 92.69 225 ALA A CA 1
ATOM 1765 C C . ALA A 1 225 ? 7.401 -1.699 12.394 1.00 9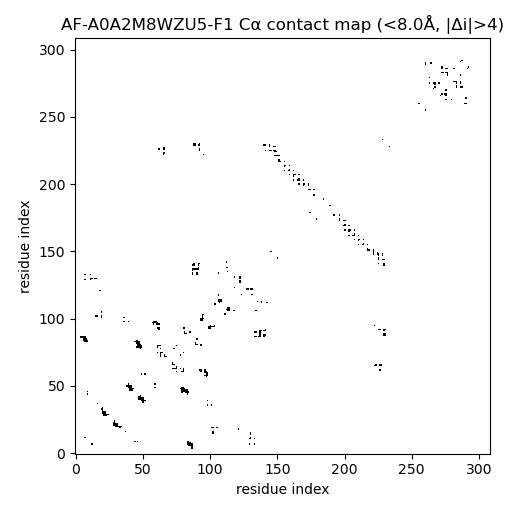2.69 225 ALA A C 1
ATOM 1767 O O . ALA A 1 225 ? 7.049 -1.747 13.573 1.00 92.69 225 ALA A O 1
ATOM 1768 N N . ILE A 1 226 ? 6.636 -1.169 11.433 1.00 94.19 226 ILE A N 1
ATOM 1769 C CA . ILE A 1 226 ? 5.309 -0.587 11.684 1.00 94.19 226 ILE A CA 1
ATOM 1770 C C . ILE A 1 226 ? 4.342 -1.648 12.211 1.00 94.19 226 ILE A C 1
ATOM 1772 O O . ILE A 1 226 ? 3.691 -1.430 13.229 1.00 94.19 226 ILE A O 1
ATOM 1776 N N . VAL A 1 227 ? 4.253 -2.810 11.562 1.00 94.06 227 VAL A N 1
ATOM 1777 C CA . VAL A 1 227 ? 3.330 -3.877 11.976 1.00 94.06 227 VAL A CA 1
ATOM 1778 C C . VAL A 1 227 ? 3.639 -4.354 13.394 1.00 94.06 227 VAL A C 1
ATOM 1780 O O . VAL A 1 227 ? 2.725 -4.535 14.200 1.00 94.06 227 VAL A O 1
ATOM 1783 N N . ARG A 1 228 ? 4.919 -4.502 13.748 1.00 91.50 228 ARG A N 1
ATOM 1784 C CA . ARG A 1 228 ? 5.323 -4.866 15.114 1.00 91.50 228 ARG A CA 1
ATOM 1785 C C . ARG A 1 228 ? 4.931 -3.802 16.121 1.00 91.50 228 ARG A C 1
ATOM 1787 O O . ARG A 1 228 ? 4.423 -4.151 17.181 1.00 91.50 228 ARG A O 1
ATOM 1794 N N . ASP A 1 229 ? 5.138 -2.534 15.796 1.00 91.88 229 ASP A N 1
ATOM 1795 C CA . ASP A 1 229 ? 4.725 -1.425 16.649 1.00 91.88 229 ASP A CA 1
ATOM 1796 C C . ASP A 1 229 ? 3.196 -1.369 16.824 1.00 91.88 229 ASP A C 1
ATOM 1798 O O . ASP A 1 229 ? 2.709 -1.121 17.925 1.00 91.88 229 ASP A O 1
ATOM 1802 N N . LEU A 1 230 ? 2.422 -1.688 15.784 1.00 93.56 230 LEU A N 1
ATOM 1803 C CA . LEU A 1 230 ? 0.959 -1.724 15.833 1.00 93.56 230 LEU A CA 1
ATOM 1804 C C . LEU A 1 230 ? 0.405 -2.947 16.576 1.00 93.56 230 LEU A C 1
ATOM 1806 O O . LEU A 1 230 ? -0.599 -2.823 17.270 1.00 93.56 230 LEU A O 1
ATOM 1810 N N . LEU A 1 231 ? 1.030 -4.118 16.473 1.00 90.44 231 LEU A N 1
ATOM 1811 C CA . LEU A 1 231 ? 0.439 -5.362 16.980 1.00 90.44 231 LEU A CA 1
ATOM 1812 C C . LEU A 1 231 ? 1.085 -5.906 18.253 1.00 90.44 231 LEU A C 1
ATOM 1814 O O . LEU A 1 231 ? 0.401 -6.577 19.027 1.00 90.44 231 LEU A O 1
ATOM 1818 N N . LYS A 1 232 ? 2.364 -5.617 18.533 1.00 80.88 232 LYS A N 1
ATOM 1819 C CA . LYS A 1 232 ? 2.948 -6.006 19.823 1.00 80.88 232 LYS A CA 1
ATOM 1820 C C . LYS A 1 232 ? 2.273 -5.181 20.931 1.00 80.88 232 LYS A C 1
ATOM 1822 O O . LYS A 1 232 ? 2.023 -3.982 20.745 1.00 80.88 232 LYS A O 1
ATOM 1827 N N . PRO A 1 233 ? 1.928 -5.786 22.082 1.00 59.88 233 PRO A N 1
ATOM 1828 C CA . PRO A 1 233 ? 1.351 -5.034 23.183 1.00 59.88 233 PRO A CA 1
ATOM 1829 C C . PRO A 1 233 ? 2.329 -3.923 23.566 1.00 59.88 233 PRO A C 1
ATOM 1831 O O . PRO A 1 233 ? 3.484 -4.203 23.884 1.00 59.88 233 PRO A O 1
ATOM 1834 N N . HIS A 1 234 ? 1.882 -2.664 23.541 1.00 47.88 234 HIS A N 1
ATOM 1835 C CA . HIS A 1 234 ? 2.615 -1.610 24.228 1.00 47.88 234 HIS A CA 1
ATOM 1836 C C . HIS A 1 234 ? 2.600 -2.009 25.704 1.00 47.88 234 HIS A C 1
ATOM 1838 O O . HIS A 1 234 ? 1.582 -1.846 26.380 1.00 47.88 234 HIS A O 1
ATOM 1844 N N . GLN A 1 235 ? 3.696 -2.580 26.210 1.00 33.72 235 GLN A N 1
ATOM 1845 C CA . GLN A 1 235 ? 3.902 -2.637 27.645 1.00 33.72 235 GLN A CA 1
ATOM 1846 C C . GLN A 1 235 ? 3.980 -1.188 28.113 1.00 33.72 235 GLN A C 1
ATOM 1848 O O . GLN A 1 235 ? 5.013 -0.527 28.027 1.00 33.72 235 GLN A O 1
ATOM 1853 N N . VAL A 1 236 ? 2.850 -0.666 28.582 1.00 33.78 236 VAL A N 1
ATOM 1854 C CA . VAL A 1 236 ? 2.859 0.482 29.471 1.00 33.78 236 VAL A CA 1
ATOM 1855 C C . VAL A 1 236 ? 3.634 0.001 30.690 1.00 33.78 236 VAL A C 1
ATOM 1857 O O . VAL A 1 236 ? 3.096 -0.754 31.499 1.00 33.78 236 VAL A O 1
ATOM 1860 N N . ASN A 1 237 ? 4.913 0.373 30.772 1.00 28.20 237 ASN A N 1
ATOM 1861 C CA . ASN A 1 237 ? 5.759 0.165 31.940 1.00 28.20 237 ASN A CA 1
ATOM 1862 C C . ASN A 1 237 ? 5.053 0.768 33.159 1.00 28.20 237 ASN A C 1
ATOM 1864 O O . ASN A 1 237 ? 5.193 1.948 33.471 1.00 28.20 237 ASN A O 1
ATOM 1868 N N . THR A 1 238 ? 4.264 -0.048 33.845 1.00 31.41 238 THR A N 1
ATOM 1869 C CA . THR A 1 238 ? 3.767 0.237 35.181 1.00 31.41 238 THR A CA 1
ATOM 1870 C C . THR A 1 238 ? 4.742 -0.441 36.124 1.00 31.41 238 THR A C 1
ATOM 1872 O O . THR A 1 238 ? 4.595 -1.604 36.485 1.00 31.41 238 THR A O 1
ATOM 1875 N N . ALA A 1 239 ? 5.806 0.288 36.465 1.00 28.84 239 ALA A N 1
ATOM 1876 C CA . ALA A 1 239 ? 6.658 -0.094 37.580 1.00 28.84 239 ALA A CA 1
ATOM 1877 C C . ALA A 1 239 ? 5.783 -0.217 38.848 1.00 28.84 239 ALA A C 1
ATOM 1879 O O . ALA A 1 239 ? 4.833 0.562 39.006 1.00 28.84 239 ALA A O 1
ATOM 1880 N N . PRO A 1 240 ? 6.053 -1.183 39.742 1.00 33.50 240 PRO A N 1
ATOM 1881 C CA . PRO A 1 240 ? 5.210 -1.420 40.905 1.00 33.50 240 PRO A CA 1
ATOM 1882 C C . PRO A 1 240 ? 5.263 -0.203 41.836 1.00 33.50 240 PRO A C 1
ATOM 1884 O O . PRO A 1 240 ? 6.334 0.219 42.271 1.00 33.50 240 PRO A O 1
ATOM 1887 N N . MET A 1 241 ? 4.095 0.375 42.130 1.00 32.41 241 MET A N 1
ATOM 1888 C CA . MET A 1 241 ? 3.958 1.444 43.116 1.00 32.41 241 MET A CA 1
ATOM 1889 C C . MET A 1 241 ? 4.270 0.895 44.511 1.00 32.41 241 MET A C 1
ATOM 1891 O O . MET A 1 241 ? 3.422 0.273 45.146 1.00 32.41 241 MET A O 1
ATOM 1895 N N . ALA A 1 242 ? 5.475 1.178 45.002 1.00 30.39 242 ALA A N 1
ATOM 1896 C CA . ALA A 1 242 ? 5.706 1.302 46.430 1.00 30.39 242 ALA A CA 1
ATOM 1897 C C . ALA A 1 242 ? 5.093 2.631 46.894 1.00 30.39 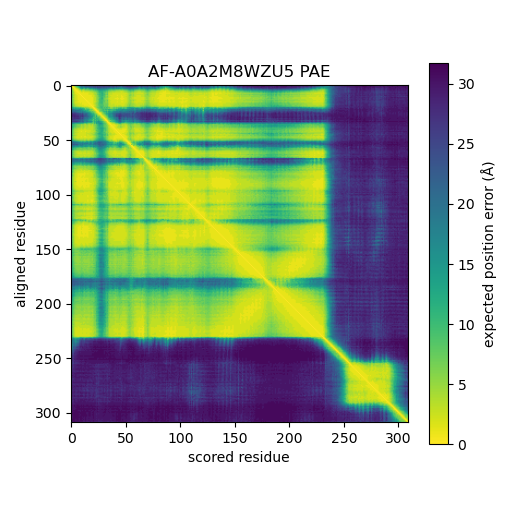242 ALA A C 1
ATOM 1899 O O . ALA A 1 242 ? 5.429 3.709 46.404 1.00 30.39 242 ALA A O 1
ATOM 1900 N N . THR A 1 243 ? 4.150 2.530 47.821 1.00 33.88 243 THR A N 1
ATOM 1901 C CA . THR A 1 243 ? 3.639 3.626 48.638 1.00 33.88 243 THR A CA 1
ATOM 1902 C C . THR A 1 243 ? 4.772 4.269 49.435 1.00 33.88 243 THR A C 1
ATOM 1904 O O . THR A 1 243 ? 5.297 3.615 50.328 1.00 33.88 243 THR A O 1
ATOM 1907 N N . ASP A 1 244 ? 5.089 5.541 49.178 1.00 25.20 244 ASP A N 1
ATOM 1908 C CA . ASP A 1 244 ? 5.066 6.553 50.241 1.00 25.20 244 ASP A CA 1
ATOM 1909 C C . ASP A 1 244 ? 5.077 8.002 49.718 1.00 25.20 244 ASP A C 1
ATOM 1911 O O . ASP A 1 244 ? 5.530 8.305 48.616 1.00 25.20 244 ASP A O 1
ATOM 1915 N N . ARG A 1 245 ? 4.498 8.893 50.526 1.00 31.84 245 ARG A N 1
ATOM 1916 C CA . ARG A 1 245 ? 4.226 10.322 50.274 1.00 31.84 245 ARG A CA 1
ATOM 1917 C C . ARG A 1 245 ? 5.468 11.174 49.960 1.00 31.84 245 ARG A C 1
ATOM 1919 O O . ARG A 1 245 ? 6.400 11.180 50.752 1.00 31.84 245 ARG A O 1
ATOM 1926 N N . ALA A 1 246 ? 5.354 12.073 48.972 1.00 24.47 246 ALA A N 1
ATOM 1927 C CA . ALA A 1 246 ? 5.560 13.528 49.126 1.00 24.47 246 ALA A CA 1
ATOM 1928 C C . ALA A 1 246 ? 5.261 14.291 47.816 1.00 24.47 246 ALA A C 1
ATOM 1930 O O . ALA A 1 246 ? 5.740 13.937 46.743 1.00 24.47 246 ALA A O 1
ATOM 1931 N N . SER A 1 247 ? 4.469 15.362 47.921 1.00 38.50 247 SER A N 1
ATOM 1932 C CA . SER A 1 247 ? 4.180 16.338 46.865 1.00 38.50 247 SER A CA 1
ATOM 1933 C C . SER A 1 247 ? 5.441 16.953 46.258 1.00 38.50 247 SER A C 1
ATOM 1935 O O . SER A 1 247 ? 6.108 17.681 46.980 1.00 38.50 247 SER A O 1
ATOM 1937 N N . ILE A 1 248 ? 5.658 16.802 44.942 1.00 27.45 248 ILE A N 1
ATOM 1938 C CA . ILE A 1 248 ? 6.095 17.871 44.015 1.00 27.45 248 ILE A CA 1
ATOM 1939 C C . ILE A 1 248 ? 5.573 17.513 42.609 1.00 27.45 248 ILE A C 1
ATOM 1941 O O . ILE A 1 248 ? 5.963 16.502 42.034 1.00 27.45 248 ILE A O 1
ATOM 1945 N N . ALA A 1 249 ? 4.684 18.331 42.045 1.00 34.31 249 ALA A N 1
ATOM 1946 C CA . ALA A 1 249 ? 4.287 18.236 40.640 1.00 34.31 249 ALA A CA 1
ATOM 1947 C C . ALA A 1 249 ? 5.264 19.020 39.743 1.00 34.31 249 ALA A C 1
ATOM 1949 O O . ALA A 1 249 ? 5.645 20.133 40.109 1.00 34.31 249 ALA A O 1
ATOM 1950 N N . PRO A 1 250 ? 5.547 18.537 38.521 1.00 32.62 250 PRO A N 1
ATOM 1951 C CA . PRO A 1 250 ? 5.736 19.415 37.374 1.00 32.62 250 PRO A CA 1
ATOM 1952 C C . PRO A 1 250 ? 4.686 19.099 36.299 1.00 32.62 250 PRO A C 1
ATOM 1954 O O . PRO A 1 250 ? 4.572 17.980 35.803 1.00 32.62 250 PRO A O 1
ATOM 1957 N N . GLY A 1 251 ? 3.868 20.102 35.983 1.00 29.55 251 GLY A N 1
ATOM 1958 C CA . GLY A 1 251 ? 2.781 20.006 35.016 1.00 29.55 251 GLY A CA 1
ATOM 1959 C C . GLY A 1 251 ? 3.236 19.996 33.553 1.00 29.55 251 GLY A C 1
ATOM 1960 O O . GLY A 1 251 ? 4.322 20.459 33.220 1.00 29.55 251 GLY A O 1
ATOM 1961 N N . ASN A 1 252 ? 2.341 19.482 32.701 1.00 38.53 252 ASN A N 1
ATOM 1962 C CA . ASN A 1 252 ? 2.199 19.710 31.257 1.00 38.53 252 ASN A CA 1
ATOM 1963 C C . ASN A 1 252 ? 3.361 20.453 30.571 1.00 38.53 252 ASN A C 1
ATOM 1965 O O . ASN A 1 252 ? 3.401 21.687 30.548 1.00 38.53 252 ASN A O 1
ATOM 1969 N N . VAL A 1 253 ? 4.240 19.706 29.898 1.00 41.25 253 VAL A N 1
ATOM 1970 C CA . VAL A 1 253 ? 5.219 20.284 28.971 1.00 41.25 253 VAL A CA 1
ATOM 1971 C C . VAL A 1 253 ? 4.461 20.865 27.774 1.00 41.25 253 VAL A C 1
ATOM 1973 O O . VAL A 1 253 ? 4.032 20.166 26.856 1.00 41.25 253 VAL A O 1
ATOM 1976 N N . LYS A 1 254 ? 4.251 22.181 27.802 1.00 47.25 254 LYS A N 1
ATOM 1977 C CA . LYS A 1 254 ? 3.679 22.964 26.705 1.00 47.25 254 LYS A CA 1
ATOM 1978 C C . LYS A 1 254 ? 4.666 22.895 25.532 1.00 47.25 254 LYS A C 1
ATOM 1980 O O . LYS A 1 254 ? 5.700 23.549 25.554 1.00 47.25 254 LYS A O 1
ATOM 1985 N N . VAL A 1 255 ? 4.336 22.119 24.497 1.00 59.06 255 VAL A N 1
ATOM 1986 C CA . VAL A 1 255 ? 5.150 21.932 23.268 1.00 59.06 255 VAL A CA 1
ATOM 1987 C C . VAL A 1 255 ? 5.550 23.267 22.601 1.00 59.06 255 VAL A C 1
ATOM 1989 O O . VAL A 1 255 ? 6.556 23.343 21.896 1.00 59.06 255 VAL A O 1
ATOM 1992 N N . TRP A 1 256 ? 4.798 24.336 22.880 1.00 65.31 256 TRP A N 1
ATOM 1993 C CA . TRP A 1 256 ? 5.032 25.704 22.419 1.00 65.31 256 TRP A CA 1
ATOM 1994 C C . TRP A 1 256 ? 5.448 26.601 23.588 1.00 65.31 256 TRP A C 1
ATOM 1996 O O . TRP A 1 256 ? 4.596 27.240 24.210 1.00 65.31 256 TRP A O 1
ATOM 2006 N N . THR A 1 257 ? 6.745 26.614 23.893 1.00 80.25 257 THR A N 1
ATOM 2007 C CA . THR A 1 257 ? 7.358 27.572 24.821 1.00 80.25 257 THR A CA 1
ATOM 2008 C C . THR A 1 257 ? 7.497 28.943 24.160 1.00 80.25 257 THR A C 1
ATOM 2010 O O . THR A 1 257 ? 7.551 29.050 22.930 1.00 80.25 257 THR A O 1
ATOM 2013 N N . ASP A 1 258 ? 7.566 30.002 24.967 1.00 76.19 258 ASP A N 1
ATOM 2014 C CA . ASP A 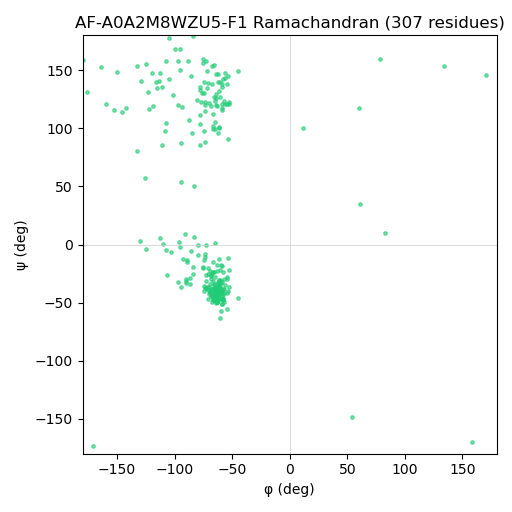1 258 ? 7.689 31.377 24.465 1.00 76.19 258 ASP A CA 1
ATOM 2015 C C . ASP A 1 258 ? 8.984 31.578 23.655 1.00 76.19 258 ASP A C 1
ATOM 2017 O O . ASP A 1 258 ? 8.991 32.298 22.658 1.00 76.19 258 ASP A O 1
ATOM 2021 N N . GLU A 1 259 ? 10.041 30.835 23.992 1.00 74.19 259 GLU A N 1
ATOM 2022 C CA . GLU A 1 259 ? 11.302 30.777 23.241 1.00 74.19 259 GLU A CA 1
ATOM 2023 C C . GLU A 1 259 ? 11.114 30.209 21.825 1.00 74.19 259 GLU A C 1
ATOM 2025 O O . GLU A 1 259 ? 11.552 30.818 20.847 1.00 74.19 259 GLU A O 1
ATOM 2030 N N . LYS A 1 260 ? 10.382 29.093 21.679 1.00 78.50 260 LYS A N 1
ATOM 2031 C CA . LYS A 1 260 ? 10.076 28.507 20.361 1.00 78.50 260 LYS A CA 1
ATOM 2032 C C . LYS A 1 260 ? 9.179 29.414 19.523 1.00 78.50 260 LYS A C 1
ATOM 2034 O O . LYS A 1 260 ? 9.315 29.460 18.302 1.00 78.50 260 LYS A O 1
ATOM 2039 N N . LEU A 1 261 ? 8.266 30.154 20.157 1.00 82.25 261 LEU A N 1
ATOM 2040 C CA . LEU A 1 261 ? 7.429 31.136 19.462 1.00 82.25 261 LEU A CA 1
ATOM 2041 C C . LEU A 1 261 ? 8.244 32.353 18.994 1.00 82.25 261 LEU A C 1
ATOM 2043 O O . LEU A 1 261 ? 7.998 32.846 17.890 1.00 82.25 261 LEU A O 1
ATOM 2047 N N . ALA A 1 262 ? 9.230 32.801 19.777 1.00 82.12 262 ALA A N 1
ATOM 2048 C CA . ALA A 1 262 ? 10.153 33.866 19.387 1.00 82.12 262 ALA A CA 1
ATOM 2049 C C . ALA A 1 262 ? 11.061 33.448 18.217 1.00 82.12 262 ALA A C 1
ATOM 2051 O O . ALA A 1 262 ? 11.180 34.199 17.245 1.00 82.12 262 ALA A O 1
ATOM 2052 N N . GLU A 1 263 ? 11.622 32.233 18.246 1.00 81.94 263 GLU A N 1
ATOM 2053 C CA . GLU A 1 263 ? 12.423 31.691 17.137 1.00 81.94 263 GLU A CA 1
ATOM 2054 C C . GLU A 1 263 ? 11.582 31.551 15.856 1.00 81.94 263 GLU A C 1
ATOM 2056 O O . GLU A 1 263 ? 11.989 31.986 14.774 1.00 81.94 263 GLU A O 1
ATOM 2061 N N . MET A 1 264 ? 10.362 31.018 15.982 1.00 82.81 264 MET A N 1
ATOM 2062 C CA . MET A 1 264 ? 9.427 30.869 14.866 1.00 82.81 264 MET A CA 1
ATOM 2063 C C . MET A 1 264 ? 9.037 32.223 14.260 1.00 82.81 264 MET A C 1
ATOM 2065 O O . MET A 1 264 ? 8.918 32.336 13.037 1.00 82.81 264 MET A O 1
ATOM 2069 N N . LYS A 1 265 ? 8.881 33.269 15.084 1.00 84.56 265 LYS A N 1
ATOM 2070 C CA . LYS A 1 265 ? 8.604 34.635 14.618 1.00 84.56 265 LYS A CA 1
ATOM 2071 C C . LYS A 1 265 ? 9.792 35.219 13.856 1.00 84.56 265 LYS A C 1
ATOM 2073 O O . LYS A 1 265 ? 9.608 35.651 12.721 1.00 84.56 265 LYS A O 1
ATOM 2078 N N . ALA A 1 266 ? 10.999 35.144 14.416 1.00 83.62 266 ALA A N 1
ATOM 2079 C CA . ALA A 1 266 ? 12.211 35.638 13.761 1.00 83.62 266 ALA A CA 1
ATOM 2080 C C . ALA A 1 266 ? 12.467 34.940 12.412 1.00 83.62 266 ALA A C 1
ATOM 2082 O O . ALA A 1 266 ? 12.815 35.583 11.419 1.00 83.62 266 ALA A O 1
ATOM 2083 N N . PHE A 1 267 ? 12.235 33.625 12.342 1.00 82.06 267 PHE A N 1
ATOM 2084 C CA . PHE A 1 267 ? 12.406 32.869 11.103 1.00 82.06 267 PHE A CA 1
ATOM 2085 C C . PHE A 1 267 ? 11.330 33.198 10.058 1.00 82.06 267 PHE A C 1
ATOM 2087 O O . PHE A 1 267 ? 11.633 33.310 8.869 1.00 82.06 267 PHE A O 1
ATOM 2094 N N . ARG A 1 268 ? 10.077 33.390 10.487 1.00 84.25 268 ARG A N 1
ATOM 2095 C CA . ARG A 1 268 ? 8.970 33.802 9.612 1.00 84.25 268 ARG A CA 1
ATOM 2096 C C . ARG A 1 268 ? 9.188 35.177 9.009 1.00 84.25 268 ARG A C 1
ATOM 2098 O O . ARG A 1 268 ? 8.927 35.346 7.821 1.00 84.25 268 ARG A O 1
ATOM 2105 N N . ASP A 1 269 ? 9.676 36.124 9.796 1.00 81.00 269 ASP A N 1
ATOM 2106 C CA . ASP A 1 269 ? 9.888 37.491 9.328 1.00 81.00 269 ASP A CA 1
ATOM 2107 C C . ASP A 1 269 ? 11.038 37.553 8.293 1.00 81.00 269 ASP A C 1
ATOM 2109 O O . ASP A 1 269 ? 11.007 38.386 7.391 1.00 81.00 269 ASP A O 1
ATOM 2113 N N . LYS A 1 270 ? 11.994 36.606 8.337 1.00 79.69 270 LYS A N 1
ATOM 2114 C CA . LYS A 1 270 ? 13.110 36.498 7.376 1.00 79.69 270 LYS A CA 1
ATOM 2115 C C . LYS A 1 270 ? 12.822 35.628 6.141 1.00 79.69 270 LYS A C 1
ATOM 2117 O O . LYS A 1 270 ? 13.358 35.901 5.071 1.00 79.69 270 LYS A O 1
ATOM 2122 N N . HIS A 1 271 ? 12.017 34.569 6.270 1.00 79.94 271 HIS A N 1
ATOM 2123 C CA . HIS A 1 271 ? 11.861 33.540 5.222 1.00 79.94 271 HIS A CA 1
ATOM 2124 C C . HIS A 1 271 ? 10.416 33.295 4.757 1.00 79.94 271 HIS A C 1
ATOM 2126 O O . HIS A 1 271 ? 10.197 32.536 3.809 1.00 79.94 271 HIS A O 1
ATOM 2132 N N . GLY A 1 272 ? 9.434 33.949 5.379 1.00 80.31 272 GLY A N 1
ATOM 2133 C CA . GLY A 1 272 ? 8.019 33.826 5.041 1.00 80.31 272 GLY A CA 1
ATOM 2134 C C . GLY A 1 272 ? 7.350 32.559 5.588 1.00 80.31 272 GLY A C 1
ATOM 2135 O O . GLY A 1 272 ? 7.984 31.552 5.894 1.00 80.31 272 GLY A O 1
ATOM 2136 N N . THR A 1 273 ? 6.017 32.593 5.686 1.00 78.88 273 THR A N 1
ATOM 2137 C CA . THR A 1 273 ? 5.204 31.583 6.394 1.00 78.88 273 THR A CA 1
ATOM 2138 C C . THR A 1 273 ? 5.355 30.154 5.864 1.00 78.88 273 THR A C 1
ATOM 2140 O O . THR A 1 273 ? 5.258 29.215 6.648 1.00 78.88 273 THR A O 1
ATOM 2143 N N . LYS A 1 274 ? 5.587 29.973 4.557 1.00 78.69 274 LYS A N 1
ATOM 2144 C CA . LYS A 1 274 ? 5.700 28.640 3.940 1.00 78.69 274 LYS A CA 1
ATOM 2145 C C . LYS A 1 274 ? 7.001 27.934 4.342 1.00 78.69 274 LYS A C 1
ATOM 2147 O O . LYS A 1 274 ? 6.953 26.811 4.820 1.00 78.69 274 LYS A O 1
ATOM 2152 N N . LYS A 1 275 ? 8.138 28.633 4.281 1.00 78.19 275 LYS A N 1
ATOM 2153 C CA . LYS A 1 275 ? 9.434 28.077 4.710 1.00 78.19 275 LYS A CA 1
ATOM 2154 C C . LYS A 1 275 ? 9.502 27.867 6.222 1.00 78.19 275 LYS A C 1
ATOM 2156 O O . LYS A 1 275 ? 10.175 26.960 6.696 1.00 78.19 275 LYS A O 1
ATOM 2161 N N . THR A 1 276 ? 8.789 28.683 6.999 1.00 79.31 276 THR A N 1
ATOM 2162 C CA . THR A 1 276 ? 8.648 28.463 8.446 1.00 79.31 276 THR A CA 1
ATOM 2163 C C . THR A 1 276 ? 7.834 27.209 8.759 1.00 79.31 276 THR A C 1
ATOM 2165 O O . THR A 1 276 ? 8.185 26.494 9.687 1.00 79.31 276 THR A O 1
ATOM 2168 N N . ALA A 1 277 ? 6.782 26.916 7.989 1.00 78.12 277 ALA A N 1
ATOM 2169 C CA . ALA A 1 277 ? 5.991 25.691 8.148 1.00 78.12 277 ALA A CA 1
ATOM 2170 C C . ALA A 1 277 ? 6.854 24.440 7.959 1.00 78.12 277 ALA A C 1
ATOM 2172 O O . ALA A 1 277 ? 6.848 23.555 8.810 1.00 78.12 277 ALA A O 1
ATOM 2173 N N . GLU A 1 278 ? 7.664 24.436 6.901 1.00 78.56 278 GLU A N 1
ATOM 2174 C CA . GLU A 1 278 ? 8.602 23.356 6.586 1.00 78.56 278 GLU A CA 1
ATOM 2175 C C . GLU A 1 278 ? 9.682 23.202 7.671 1.00 78.56 278 GLU A C 1
ATOM 2177 O O . GLU A 1 278 ? 9.886 22.102 8.174 1.00 78.56 278 GLU A O 1
ATOM 2182 N N . ARG A 1 279 ? 10.321 24.298 8.117 1.00 74.06 279 ARG A N 1
ATOM 2183 C CA . ARG A 1 279 ? 11.385 24.236 9.143 1.00 74.06 279 ARG A CA 1
ATOM 2184 C C . ARG A 1 279 ? 10.890 23.763 10.513 1.00 74.06 279 ARG A C 1
ATOM 2186 O O . ARG A 1 279 ? 11.630 23.089 11.220 1.00 74.06 279 ARG A O 1
ATOM 2193 N N . PHE A 1 280 ? 9.682 24.157 10.911 1.00 77.56 280 PHE A N 1
ATOM 2194 C CA . PHE A 1 280 ? 9.130 23.825 12.229 1.00 77.56 280 PHE A CA 1
ATOM 2195 C C . PHE A 1 280 ? 8.215 22.591 12.203 1.00 77.56 280 PHE A C 1
ATOM 2197 O O . PHE A 1 280 ? 7.656 22.251 13.242 1.00 77.56 280 PHE A O 1
ATOM 2204 N N . GLY A 1 281 ? 8.055 21.930 11.048 1.00 72.88 281 GLY A N 1
ATOM 2205 C CA . GLY A 1 281 ? 7.228 20.728 10.906 1.00 72.88 281 GLY A CA 1
ATOM 2206 C C . GLY A 1 281 ? 5.752 20.965 11.238 1.00 72.88 281 GLY A C 1
ATOM 2207 O O . GLY A 1 281 ? 5.101 20.110 11.832 1.00 72.88 281 GLY A O 1
ATOM 2208 N N . VAL A 1 282 ? 5.222 22.152 10.925 1.00 81.69 282 VAL A N 1
ATOM 2209 C CA . VAL A 1 282 ? 3.855 22.553 11.293 1.00 81.69 282 VAL A CA 1
ATOM 2210 C C . VAL A 1 282 ? 3.098 23.167 10.134 1.00 81.69 282 VAL A C 1
ATOM 2212 O O . VAL A 1 282 ? 3.679 23.788 9.253 1.00 81.69 282 VAL A O 1
ATOM 2215 N N . SER A 1 283 ? 1.768 23.071 10.156 1.00 79.75 283 SER A N 1
ATOM 2216 C CA . SER A 1 283 ? 0.948 23.668 9.103 1.00 79.75 283 SER A CA 1
ATOM 2217 C C . SER A 1 283 ? 1.074 25.198 9.070 1.00 79.75 283 SER A C 1
ATOM 2219 O O . SER A 1 283 ? 1.178 25.881 10.097 1.00 79.75 283 SER A O 1
ATOM 2221 N N . THR A 1 284 ? 0.980 25.775 7.869 1.00 78.00 284 THR A N 1
ATOM 2222 C CA . THR A 1 284 ? 0.953 27.239 7.681 1.00 78.00 284 THR A CA 1
ATOM 2223 C C . THR A 1 284 ? -0.198 27.897 8.454 1.00 78.00 284 THR A C 1
ATOM 2225 O O . THR A 1 284 ? -0.074 29.034 8.915 1.00 78.00 284 THR A O 1
ATOM 2228 N N . GLN A 1 285 ? -1.305 27.173 8.654 1.00 76.38 285 GLN A N 1
ATOM 2229 C CA . GLN A 1 285 ? -2.448 27.606 9.454 1.00 76.38 285 GLN A CA 1
ATOM 2230 C C . GLN A 1 285 ? -2.113 27.679 10.950 1.00 76.38 285 GLN A C 1
ATOM 2232 O O . GLN A 1 285 ? -2.526 28.630 11.616 1.00 76.38 285 GLN A O 1
ATOM 2237 N N . LEU A 1 286 ? -1.316 26.742 11.478 1.00 79.19 286 LEU A N 1
ATOM 2238 C CA . LEU A 1 286 ? -0.853 26.794 12.865 1.00 79.19 286 LEU A CA 1
ATOM 2239 C C . LEU A 1 286 ? 0.053 28.006 13.105 1.00 79.19 286 LEU A C 1
ATOM 2241 O O . LEU A 1 286 ? -0.128 28.707 14.101 1.00 79.19 286 LEU A O 1
ATOM 2245 N N . ILE A 1 287 ? 0.959 28.306 12.168 1.00 80.12 287 ILE A N 1
ATOM 2246 C CA . ILE A 1 287 ? 1.828 29.491 12.244 1.00 80.12 287 ILE A CA 1
ATOM 2247 C C . ILE A 1 287 ? 0.998 30.773 12.226 1.00 80.12 287 ILE A C 1
ATOM 2249 O O . ILE A 1 287 ? 1.219 31.648 13.056 1.00 80.12 287 ILE A O 1
ATOM 2253 N N . ARG A 1 288 ? -0.001 30.877 11.340 1.00 80.94 288 ARG A N 1
ATOM 2254 C CA . ARG A 1 288 ? -0.915 32.035 11.289 1.00 80.94 288 ARG A CA 1
ATOM 2255 C C . ARG A 1 288 ? -1.753 32.185 12.562 1.00 80.94 288 ARG A C 1
ATOM 2257 O O . ARG A 1 288 ? -2.038 33.307 12.963 1.00 80.94 288 ARG A O 1
ATOM 2264 N N . ARG A 1 289 ? -2.127 31.073 13.204 1.00 78.94 289 ARG A N 1
ATOM 2265 C CA . ARG A 1 289 ? -2.879 31.063 14.469 1.00 78.94 289 ARG A CA 1
ATOM 2266 C C . ARG A 1 289 ? -2.018 31.472 15.666 1.00 78.94 289 ARG A C 1
ATOM 2268 O O . ARG A 1 289 ? -2.520 32.120 16.575 1.00 78.94 289 ARG A O 1
ATOM 2275 N N . LYS A 1 290 ? -0.745 31.067 15.692 1.00 79.00 290 LYS A N 1
ATOM 2276 C CA . LYS A 1 290 ? 0.188 31.356 16.797 1.00 79.00 290 LYS A CA 1
ATOM 2277 C C . LYS A 1 290 ? 0.895 32.699 16.652 1.00 79.00 290 LYS A C 1
ATOM 2279 O O . LYS A 1 290 ? 1.228 33.315 17.655 1.00 79.00 290 LYS A O 1
ATOM 2284 N N . LEU A 1 291 ? 1.091 33.151 15.419 1.00 79.38 291 LEU A N 1
ATOM 2285 C CA . LEU A 1 291 ? 1.701 34.424 15.068 1.00 79.38 291 LEU A CA 1
ATOM 2286 C C . LEU A 1 291 ? 0.809 35.103 14.015 1.00 79.38 291 LEU A C 1
ATOM 2288 O O . LEU A 1 291 ? 1.083 35.003 12.814 1.00 79.38 291 LEU A O 1
ATOM 2292 N N . PRO A 1 292 ? -0.285 35.766 14.417 1.00 73.94 292 PRO A N 1
ATOM 2293 C CA . PRO A 1 292 ? -1.091 36.545 13.485 1.00 73.94 292 PRO A CA 1
ATOM 2294 C C . PRO A 1 292 ? -0.252 37.687 12.888 1.00 73.94 292 PRO A C 1
ATOM 2296 O O . PRO A 1 292 ? 0.580 38.288 13.566 1.00 73.94 292 PRO A O 1
ATOM 2299 N N . SER A 1 293 ? -0.414 37.958 11.592 1.00 62.41 293 SER A N 1
ATOM 2300 C CA . SER A 1 293 ? 0.171 39.146 10.960 1.00 62.41 293 SER A CA 1
ATOM 2301 C C . SER A 1 293 ? -0.660 40.368 11.341 1.00 62.41 293 SER A C 1
ATOM 2303 O O . SER A 1 293 ? -1.878 40.342 11.142 1.00 62.41 293 SER A O 1
ATOM 2305 N N . GLU A 1 294 ? -0.037 41.446 11.807 1.00 55.59 294 GLU A N 1
ATOM 2306 C CA . GLU A 1 294 ? -0.708 42.744 11.893 1.00 55.59 294 GLU A CA 1
ATOM 2307 C C . GLU A 1 294 ? -1.029 43.218 10.472 1.00 55.59 294 GLU A C 1
ATOM 2309 O O . GLU A 1 294 ? -0.167 43.690 9.735 1.00 55.59 294 GLU A O 1
ATOM 2314 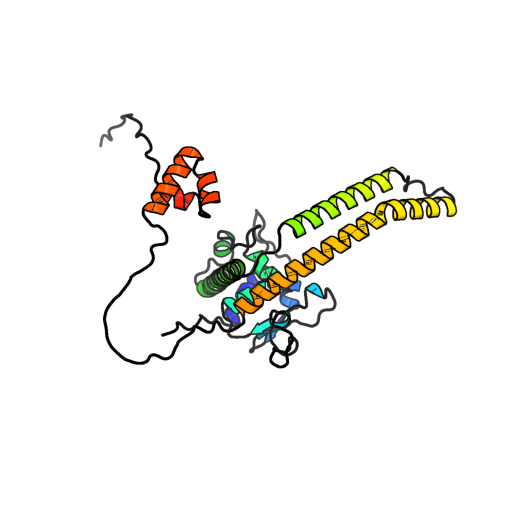N N . LYS A 1 295 ? -2.278 43.034 10.037 1.00 44.78 295 LYS A N 1
ATOM 2315 C CA . LYS A 1 295 ? -2.765 43.707 8.835 1.00 44.78 295 LYS A CA 1
ATOM 2316 C C . LYS A 1 295 ? -3.057 45.158 9.201 1.00 44.78 295 LYS A C 1
ATOM 2318 O O . LYS A 1 295 ? -3.876 45.422 10.080 1.00 44.78 295 LYS A O 1
ATOM 2323 N N . HIS A 1 296 ? -2.411 46.079 8.490 1.00 45.88 296 HIS A N 1
ATOM 2324 C CA . HIS A 1 296 ? -2.750 47.498 8.487 1.00 45.88 296 HIS A CA 1
ATOM 2325 C C . HIS A 1 296 ? -4.249 47.645 8.177 1.00 45.88 296 HIS A C 1
ATOM 2327 O O . HIS A 1 296 ? -4.724 47.141 7.156 1.00 45.88 296 HIS A O 1
ATOM 2333 N N . LYS A 1 297 ? -5.016 48.285 9.069 1.00 41.50 297 LYS A N 1
ATOM 2334 C CA . LYS A 1 297 ? -6.433 48.579 8.811 1.00 41.50 297 LYS A CA 1
ATOM 2335 C C . LYS A 1 297 ? -6.512 49.552 7.624 1.00 41.50 297 LYS A C 1
ATOM 2337 O O . LYS A 1 297 ? -5.866 50.600 7.699 1.00 41.50 297 LYS A O 1
ATOM 2342 N N . PRO A 1 298 ? -7.266 49.255 6.550 1.00 41.78 298 PRO A N 1
ATOM 2343 C CA . PRO A 1 298 ? -7.527 50.246 5.518 1.00 41.78 298 PRO A CA 1
ATOM 2344 C C . PRO A 1 298 ? -8.379 51.373 6.109 1.00 41.78 298 PRO A C 1
ATOM 2346 O O . PRO A 1 298 ? -9.405 51.149 6.754 1.00 41.78 298 PRO A O 1
ATOM 2349 N N . GLN A 1 299 ? -7.889 52.591 5.926 1.00 40.41 299 GLN A N 1
ATOM 2350 C CA . GLN A 1 299 ? -8.491 53.832 6.378 1.00 40.41 299 GLN A CA 1
ATOM 2351 C C . GLN A 1 299 ? -9.642 54.189 5.422 1.00 40.41 299 GLN A C 1
ATOM 2353 O O . GLN A 1 299 ? -9.395 54.493 4.265 1.00 40.41 299 GLN A O 1
ATOM 2358 N N . GLY A 1 300 ? -10.877 54.101 5.929 1.00 39.34 300 GLY A N 1
ATOM 2359 C CA . GLY A 1 300 ? -12.084 54.802 5.469 1.00 39.34 300 GLY A CA 1
ATOM 2360 C C . GLY A 1 300 ? -12.574 54.585 4.031 1.00 39.34 300 GLY A C 1
ATOM 2361 O O . GLY A 1 300 ? -11.971 55.083 3.097 1.00 39.34 300 GLY A O 1
ATOM 2362 N N . TYR A 1 301 ? -13.782 54.031 3.883 1.00 32.12 301 TYR A N 1
ATOM 2363 C CA . TYR A 1 301 ? -14.790 54.611 2.986 1.00 32.12 301 TYR A CA 1
ATOM 2364 C C . TYR A 1 301 ? -16.184 54.473 3.614 1.00 32.12 301 TYR A C 1
ATOM 2366 O O . TYR A 1 301 ? -16.660 53.381 3.914 1.00 32.12 301 TYR A O 1
ATOM 2374 N N . SER A 1 302 ? -16.775 55.638 3.868 1.00 43.09 302 SER A N 1
ATOM 2375 C CA . SER A 1 302 ? -18.158 55.886 4.273 1.00 43.09 302 SER A CA 1
ATOM 2376 C C . SER A 1 302 ? -19.102 55.635 3.099 1.00 43.09 302 SER A C 1
ATOM 2378 O O . SER A 1 302 ? -18.783 56.121 2.018 1.00 43.09 302 SER A O 1
ATOM 2380 N N . ALA A 1 303 ? -20.217 54.923 3.323 1.00 33.12 303 ALA A N 1
ATOM 2381 C CA . ALA A 1 303 ? -21.577 55.126 2.776 1.00 33.12 303 ALA A CA 1
ATOM 2382 C C . ALA A 1 303 ? -22.446 53.895 3.165 1.00 33.12 303 ALA A C 1
ATOM 2384 O O . ALA A 1 303 ? -21.914 52.798 3.243 1.00 33.12 303 ALA A O 1
ATOM 2385 N N . PHE A 1 304 ? -23.748 53.898 3.454 1.00 37.06 304 PHE A N 1
ATOM 2386 C CA . PHE A 1 304 ? -24.853 54.839 3.301 1.00 37.06 304 PHE A CA 1
ATOM 2387 C C . PHE A 1 304 ? -25.862 54.589 4.440 1.00 37.06 304 PHE A C 1
ATOM 2389 O O . PHE A 1 304 ? -26.055 53.466 4.903 1.00 37.06 304 PHE A O 1
ATOM 2396 N N . THR A 1 305 ? -26.531 55.655 4.858 1.00 41.84 305 THR A N 1
ATOM 2397 C CA . THR A 1 305 ? -27.669 55.684 5.778 1.00 41.84 305 THR A CA 1
ATOM 2398 C C . THR A 1 305 ? -28.871 54.891 5.245 1.00 41.84 305 THR A C 1
ATOM 2400 O O . THR A 1 305 ? -29.368 55.165 4.155 1.00 41.84 305 THR A O 1
ATOM 2403 N N . GLN A 1 306 ? -29.409 53.960 6.040 1.00 35.69 306 GLN A N 1
ATOM 2404 C CA . GLN A 1 306 ? -30.781 53.476 5.854 1.00 35.69 306 GLN A CA 1
ATOM 2405 C C . GLN A 1 306 ? -31.749 54.573 6.319 1.00 35.69 306 GLN A C 1
ATOM 2407 O O . GLN A 1 306 ? -31.779 54.927 7.498 1.00 35.69 306 GLN A O 1
ATOM 2412 N N . ARG A 1 307 ? -32.541 55.129 5.395 1.00 35.12 307 ARG A N 1
ATOM 2413 C CA . ARG A 1 307 ? -33.746 55.897 5.731 1.00 35.12 307 ARG A CA 1
ATOM 2414 C C . ARG A 1 307 ? -34.946 54.955 5.706 1.00 35.12 307 ARG A C 1
ATOM 2416 O O . ARG A 1 307 ? -35.273 54.410 4.659 1.00 35.12 307 ARG A O 1
ATOM 2423 N N . LEU A 1 308 ? -35.593 54.825 6.859 1.00 36.06 308 LEU A N 1
ATOM 2424 C CA . LEU A 1 308 ? -36.961 54.334 7.004 1.00 36.06 308 LEU A CA 1
ATOM 2425 C C . LEU A 1 308 ? -37.942 55.300 6.322 1.00 36.06 308 LEU A C 1
ATOM 2427 O O . LEU A 1 308 ? -37.918 56.499 6.613 1.00 36.06 308 LEU A O 1
ATOM 2431 N N . LYS A 1 309 ? -38.819 54.756 5.479 1.00 39.47 309 LYS A N 1
ATOM 2432 C CA . LYS A 1 309 ? -40.239 55.108 5.388 1.00 39.47 309 LYS A CA 1
ATOM 2433 C C . LYS A 1 309 ? -41.014 53.873 4.959 1.00 39.47 309 LYS A C 1
ATOM 2435 O O . LYS A 1 309 ? -40.530 53.201 4.025 1.00 39.47 309 LYS A O 1
#

pLDDT: mean 78.83, std 20.12, range [24.47, 98.06]

Radius of gyration: 28.13 Å; Cα contacts (8 Å, |Δi|>4): 279; chains: 1; bounding box: 64×76×95 Å

Foldseek 3Di:
DPPDFDWAFLVLVVLLVVLLQFDDDPPDTDGDPPCVLVVQWDQDRFATAGDDDPPDPQLNDALLVLVDDDPPRDDNNRDHSATPRGGLLSLLLSCLGHSNVSSQVQQADPVSAGDPVNLCVRQVDPVSPRNSVSPNSNRVLLVVLLVVFDAFDVVLVVQLVVLVVVLVVQLVVLPVVDPPVPPVDDPVVVVVSVVSSCVSRVVSVVSNVVSVVSVVVRSSSRSSSSSCSSPPDPPPPPDDDDDDDDDDDDDDPPPDDPVNLVVLVVCCVVPNLVVSCVVVVHDSVVNCVSDPDPDDDDDDDDDDDDDDD

Mean predicted aligned error: 15.41 Å

Nearest PDB structures (foldseek):
  4ih8-assembly1_A  TM=2.248E-01  e=9.756E+00  Toxoplasma gondii
  7sel-assembly1_A  TM=1.830E-01  e=7.948E+00  Escherichia coli

Secondary structure (DSSP, 8-state):
-PPPPPEE-HHHHHHHHTTTT-B--TTS-B----HHHHHTEEE-SSEEEEPP-SS-GGGS--GGGGS-SSTTSPPTTTS-SEESSEEHHHHHHHTTSGGGHHHHHHHB-TTSSB-TTHHHHHS-SSTTHHHHHHHHHHHHHHHHHHHHS-PPPHHHHHHHHHHHHHHHHHHHHHHHTS--S-TTS-HHHHHHHHHHHHHHHHHHHHHHHHHHHHHHHHHHHHHHHHHHHHHS----------------------SS-HHHHHHHHHHHHHHHHHHHHHHHT--HHHHHHHS---PPPP-----------

Solvent-accessible surface area (backbone atoms only — not comparable to full-atom values): 18292 Å² total; per-residue (Å²): 132,84,79,77,79,67,73,43,49,65,70,42,52,54,57,55,53,60,55,70,48,56,42,88,52,101,85,54,82,49,79,59,89,53,59,61,69,64,64,38,48,46,79,53,87,63,17,35,30,77,46,95,67,95,84,51,77,77,45,76,50,44,45,50,73,43,47,64,95,56,97,85,44,70,51,60,91,82,43,51,43,38,46,45,67,30,38,31,35,46,52,27,35,27,27,73,39,28,67,35,25,58,62,36,60,68,42,27,41,103,82,71,45,74,27,80,68,48,50,54,70,77,43,66,51,83,85,28,52,62,43,50,50,45,54,54,44,8,47,53,43,40,52,54,27,54,74,69,29,73,73,64,65,67,64,44,58,53,45,28,54,50,27,46,53,53,29,54,51,36,47,52,51,41,47,74,75,43,77,79,82,64,75,85,61,58,68,69,60,54,50,52,50,51,52,52,36,47,67,64,31,47,66,34,52,50,49,27,51,53,28,46,50,54,37,50,55,38,51,51,53,34,50,28,45,27,34,37,62,42,66,48,78,80,76,75,84,73,72,83,84,74,89,76,93,79,96,78,89,83,77,82,84,63,93,78,41,74,67,58,51,50,53,52,47,59,47,25,77,74,61,35,59,67,55,37,17,64,76,68,76,43,56,54,64,56,50,46,72,76,53,66,78,89,71,81,79,83,81,81,84,90,85,79,85,87,78,91,129

Sequence (309 aa):
MTAQEPQYTRAVFEGLLDTLDVVLTKTGKWHVPDSTVRGNYDIRDDGVWLRKNDVVDALNWTPVCDLEEGFESPDPLATPALPFPFTARQLAAFMLGGWGWHLGERFSDGTGVLNAEVVPLLLSGQLDAKLRESITSAFSELHSAQLRAPSPDPEIWLSLARANEELDTAETAAEAANDWTDKSQPGEVQEKRRLAYLAAVNPYRQKAREAESAHNDAQDKWRKAIVRDLLKPHQVNTAPMATDRASIAPGNVKVWTDEKLAEMKAFRDKHGTKKTAERFGVSTQLIRRKLPSEKHKPQGYSAFTQRLK